Protein AF-A0A1Y5DIP0-F1 (afdb_monomer_lite)

Sequence (275 aa):
MAFKRFYWLQQLGIGSRLFLAFVMISSITIVSSGLATNTYLQLSDRLMLLKHQDIPGLDAAARLNDKSRLIVATAPLIVTSDSNVSRNQAMDTLNIAIKDMDTLMRNLPDYNRYFLELITQIQNNLTLLDQSVERREVIRRKLTQQSRLIFPLFQDLIIKLKRLEQTPPLEEVIHHLYYFAGLIEKVSNDASFNELDYTFLRLESMAREVKVRLPYLPQIPSARRQLLSQLLDMSSRQGQLFLLKDEELDLLYQQSFFLENSQQHIQQLAAQINQ

Foldseek 3Di:
DDDPDDPPPPPDDPVVVVVVVVVVVVVCVVVVVVVVVVVVVVVVVVVVCCVPPVVLLVVLLVLLLVLLVLCLVLLVCCQVPPDPVSNVVSVVSNVVSLVVNVVSLVPHPPNDPVLVVLSVLLNVLSVVLNVLNVVLVVLLVVLVVVLVVLLVLLVVLLVVLVPWDDDPLSVVLSVLSVVLSVLSVCLSVQQAPVSLVVSQVSLLVSLVVSLVCVVVCPRQDPVSNVSSNVSSVLSHCVHPNNVSSVSSNVSVVSNVVSSVSSNVSSVVSSVVSVD

pLDDT: mean 86.85, std 12.51, range [35.19, 98.06]

Secondary structure (DSSP, 8-state):
-------SGGGS-HHHHHHHHHHHHHHHHHHHHHHHHHHHHHHHHHHHHIIIIIHHHHHHHHHHHHHHHHHHHHHHHHHH-SSHHHHHHHHHHHHHHHHHHHHHHHTSTT--HHHHHHHHHHHHHHHHHHHHHHHHHHHHHHHHHHHHHHHHHHHHHHHHHHTSPP-HHHHHHHHHHHHHHHHHHHGGG--SHHHHHHHHHHHHHHHHHHHHHGGG-TTS-HHHHHHHHHHHHHTSTTSHHHHHHHHHHHHHHHHHHHHHHHHHHHHHHHHHHT-

Structure (mmCIF, N/CA/C/O backbone):
data_AF-A0A1Y5DIP0-F1
#
_entry.id   AF-A0A1Y5DIP0-F1
#
loop_
_atom_site.group_PDB
_atom_site.id
_atom_site.type_symbol
_atom_site.label_atom_id
_atom_site.label_alt_id
_atom_site.label_comp_id
_atom_site.label_asym_id
_atom_site.label_entity_id
_atom_site.label_seq_id
_atom_site.pdbx_PDB_ins_code
_atom_site.Cartn_x
_atom_site.Cartn_y
_atom_site.Cartn_z
_atom_site.occupancy
_atom_site.B_iso_or_equiv
_atom_site.auth_seq_id
_atom_site.auth_comp_id
_atom_site.auth_asym_id
_atom_site.auth_atom_id
_atom_site.pdbx_PDB_model_num
ATOM 1 N N . MET A 1 1 ? 75.554 1.255 -49.535 1.00 39.03 1 MET A N 1
ATOM 2 C CA . MET A 1 1 ? 75.184 1.094 -50.959 1.00 39.03 1 MET A CA 1
ATOM 3 C C . MET A 1 1 ? 74.741 2.443 -51.486 1.00 39.03 1 MET A C 1
ATOM 5 O O . MET A 1 1 ? 73.815 3.027 -50.946 1.00 39.03 1 MET A O 1
ATOM 9 N N . ALA A 1 2 ? 75.521 2.983 -52.418 1.00 35.19 2 ALA A N 1
ATOM 10 C CA . ALA A 1 2 ? 75.562 4.396 -52.761 1.00 35.19 2 ALA A CA 1
ATOM 11 C C . ALA A 1 2 ? 74.430 4.830 -53.705 1.00 35.19 2 ALA A C 1
ATOM 13 O O . ALA A 1 2 ? 74.149 4.167 -54.702 1.00 35.19 2 ALA A O 1
ATOM 14 N N . PHE A 1 3 ? 73.864 6.004 -53.413 1.00 49.41 3 PHE A N 1
ATOM 15 C CA . PHE A 1 3 ? 73.081 6.825 -54.334 1.00 49.41 3 PHE A CA 1
ATOM 16 C C . PHE A 1 3 ? 73.888 7.086 -55.619 1.00 49.41 3 PHE A C 1
ATOM 18 O O . PHE A 1 3 ? 74.723 7.991 -55.673 1.00 49.41 3 PHE A O 1
ATOM 25 N N . LYS A 1 4 ? 73.645 6.300 -56.675 1.00 43.00 4 LYS A N 1
ATOM 26 C CA . LYS A 1 4 ? 74.179 6.575 -58.014 1.00 43.00 4 LYS A CA 1
ATOM 27 C C . LYS A 1 4 ? 73.282 7.622 -58.675 1.00 43.00 4 LYS A C 1
ATOM 29 O O . LYS A 1 4 ? 72.247 7.327 -59.262 1.00 43.00 4 LYS A O 1
ATOM 34 N N . ARG A 1 5 ? 73.667 8.877 -58.453 1.00 47.62 5 ARG A N 1
ATOM 35 C CA . ARG A 1 5 ? 72.985 10.094 -58.888 1.00 47.62 5 ARG A CA 1
ATOM 36 C C . ARG A 1 5 ? 72.902 10.156 -60.419 1.00 47.62 5 ARG A C 1
ATOM 38 O O . ARG A 1 5 ? 73.882 9.927 -61.121 1.00 47.62 5 ARG A O 1
ATOM 45 N N . PHE A 1 6 ? 71.705 10.485 -60.883 1.00 54.44 6 PHE A N 1
ATOM 46 C CA . PHE A 1 6 ? 71.276 10.818 -62.241 1.00 54.44 6 PHE A CA 1
ATOM 47 C C . PHE A 1 6 ? 72.312 11.662 -63.027 1.00 54.44 6 PHE A C 1
ATOM 49 O O . PHE A 1 6 ? 72.337 12.882 -62.908 1.00 54.44 6 PHE A O 1
ATOM 56 N N . TYR A 1 7 ? 73.150 11.030 -63.856 1.00 50.28 7 TYR A N 1
ATOM 57 C CA . TYR A 1 7 ? 74.084 11.720 -64.771 1.00 50.28 7 TYR A CA 1
ATOM 58 C C . TYR A 1 7 ? 73.792 11.463 -66.261 1.00 50.28 7 TYR A C 1
ATOM 60 O O . TYR A 1 7 ? 74.583 11.829 -67.122 1.00 50.28 7 TYR A O 1
ATOM 68 N N . TRP A 1 8 ? 72.628 10.891 -66.594 1.00 47.12 8 TRP A N 1
ATOM 69 C CA . TRP A 1 8 ? 72.228 10.618 -67.986 1.00 47.12 8 TRP A CA 1
ATOM 70 C C . TRP A 1 8 ? 71.329 11.711 -68.609 1.00 47.12 8 TRP A C 1
ATOM 72 O O . TRP A 1 8 ? 71.129 11.745 -69.816 1.00 47.12 8 TRP A O 1
ATOM 82 N N . LEU A 1 9 ? 70.831 12.673 -67.816 1.00 53.66 9 LEU A N 1
ATOM 83 C CA . LEU A 1 9 ? 69.987 13.778 -68.313 1.00 53.66 9 LEU A CA 1
ATOM 84 C C . LEU A 1 9 ? 70.769 14.934 -68.960 1.00 53.66 9 LEU A C 1
ATOM 86 O O . LEU A 1 9 ? 70.162 15.806 -69.581 1.00 53.66 9 LEU A O 1
ATOM 90 N N . GLN A 1 10 ? 72.099 14.981 -68.826 1.00 54.69 10 GLN A N 1
ATOM 91 C CA . GLN A 1 10 ? 72.884 16.146 -69.253 1.00 54.69 10 GLN A CA 1
ATOM 92 C C . GLN A 1 10 ? 73.177 16.209 -70.766 1.00 54.69 10 GLN A C 1
ATOM 94 O O . GLN A 1 10 ? 73.510 17.288 -71.245 1.00 54.69 10 GLN A O 1
ATOM 99 N N . GLN A 1 11 ? 72.951 15.135 -71.536 1.00 56.56 11 GLN A N 1
ATOM 100 C CA . GLN A 1 11 ? 73.175 15.096 -73.000 1.00 56.56 11 GLN A CA 1
ATOM 101 C C . GLN A 1 11 ? 71.903 15.278 -73.853 1.00 56.56 11 GLN A C 1
ATOM 103 O O . GLN A 1 11 ? 71.959 15.273 -75.078 1.00 56.56 11 GLN A O 1
ATOM 108 N N . LEU A 1 12 ? 70.749 15.469 -73.214 1.00 58.75 12 LEU A N 1
ATOM 109 C CA . LEU A 1 12 ? 69.450 15.620 -73.868 1.00 58.75 12 LEU A CA 1
ATOM 110 C C . LEU A 1 12 ? 69.120 17.108 -74.084 1.00 58.75 12 LEU A C 1
ATOM 112 O O . LEU A 1 12 ? 69.159 17.890 -73.129 1.00 58.75 12 LEU A O 1
ATOM 116 N N . GLY A 1 13 ? 68.814 17.502 -75.328 1.00 66.56 13 GLY A N 1
ATOM 117 C CA . GLY A 1 13 ? 68.473 18.880 -75.708 1.00 66.56 13 GLY A CA 1
ATOM 118 C C . GLY A 1 13 ? 67.219 19.404 -74.995 1.00 66.56 13 GLY A C 1
ATOM 119 O O . GLY A 1 13 ? 66.364 18.622 -74.574 1.00 66.56 13 GLY A O 1
ATOM 120 N N . ILE A 1 14 ? 67.095 20.730 -74.867 1.00 71.62 14 ILE A N 1
ATOM 121 C CA . ILE A 1 14 ? 66.080 21.419 -74.037 1.00 71.62 14 ILE A CA 1
ATOM 122 C C . ILE A 1 14 ? 64.651 20.887 -74.280 1.00 71.62 14 ILE A C 1
ATOM 124 O O . ILE A 1 14 ? 63.931 20.623 -73.319 1.00 71.62 14 ILE A O 1
ATOM 128 N N . GLY A 1 15 ? 64.270 20.629 -75.539 1.00 71.38 15 GLY A N 1
ATOM 129 C CA . GLY A 1 15 ? 62.941 20.106 -75.892 1.00 71.38 15 GLY A CA 1
ATOM 130 C C . GLY A 1 15 ? 62.639 18.703 -75.347 1.00 71.38 15 GLY A C 1
ATOM 131 O O . GLY A 1 15 ? 61.531 18.446 -74.885 1.00 71.38 15 GLY A O 1
ATOM 132 N N . SER A 1 16 ? 63.630 17.808 -75.314 1.00 68.31 16 SER A N 1
ATOM 133 C CA . SER A 1 16 ? 63.448 16.442 -74.794 1.00 68.31 16 SER A CA 1
ATOM 134 C C . SER A 1 16 ? 63.294 16.406 -73.271 1.00 68.31 16 SER A C 1
ATOM 136 O O . SER A 1 16 ? 62.493 15.630 -72.756 1.00 68.31 16 SER A O 1
ATOM 138 N N . ARG A 1 17 ? 63.979 17.301 -72.542 1.00 76.75 17 ARG A N 1
ATOM 139 C CA . ARG A 1 17 ? 63.789 17.464 -71.090 1.00 76.75 17 ARG A CA 1
ATOM 140 C C . ARG A 1 17 ? 62.399 18.009 -70.768 1.00 76.75 17 ARG A C 1
ATOM 142 O O . ARG A 1 17 ? 61.785 17.555 -69.807 1.00 76.75 17 ARG A O 1
ATOM 149 N N . LEU A 1 18 ? 61.898 18.940 -71.586 1.00 78.69 18 LEU A N 1
ATOM 150 C CA . LEU A 1 18 ? 60.560 19.511 -71.430 1.00 78.69 18 LEU A CA 1
ATOM 151 C C . LEU A 1 18 ? 59.464 18.464 -71.685 1.00 78.69 18 LEU A C 1
ATOM 153 O O . LEU A 1 18 ? 58.526 18.354 -70.900 1.00 78.69 18 LEU A O 1
ATOM 157 N N . PHE A 1 19 ? 59.614 17.649 -72.734 1.00 82.69 19 PHE A N 1
ATOM 158 C CA . PHE A 1 19 ? 58.692 16.551 -73.035 1.00 82.69 19 PHE A CA 1
ATOM 159 C C . PHE A 1 19 ? 58.667 15.496 -71.919 1.00 82.69 19 PHE A C 1
ATOM 161 O O . PHE A 1 19 ? 57.597 15.090 -71.472 1.00 82.69 19 PHE A O 1
ATOM 168 N N . LEU A 1 20 ? 59.837 15.098 -71.409 1.00 79.00 20 LEU A N 1
ATOM 169 C CA . LEU A 1 20 ? 59.948 14.110 -70.329 1.00 79.00 20 LEU A CA 1
ATOM 170 C C . LEU A 1 20 ? 59.343 14.640 -69.018 1.00 79.00 20 LEU A C 1
ATOM 172 O O . LEU A 1 20 ? 58.663 13.898 -68.311 1.00 79.00 20 LEU A O 1
ATOM 176 N N . ALA A 1 21 ? 59.508 15.936 -68.732 1.00 82.88 21 ALA A N 1
ATOM 177 C CA . ALA A 1 21 ? 58.819 16.594 -67.626 1.00 82.88 21 ALA A CA 1
ATOM 178 C C . ALA A 1 21 ? 57.290 16.562 -67.806 1.00 82.88 21 ALA A C 1
ATOM 180 O O . ALA A 1 21 ? 56.580 16.214 -66.866 1.00 82.88 21 ALA A O 1
ATOM 181 N N . PHE A 1 22 ? 56.779 16.838 -69.010 1.00 83.88 22 PHE A N 1
ATOM 182 C CA . PHE A 1 22 ? 55.343 16.772 -69.310 1.00 83.88 22 PHE A CA 1
ATOM 183 C C . PHE A 1 22 ? 54.759 15.365 -69.140 1.00 83.88 22 PHE A C 1
ATOM 185 O O . PHE A 1 22 ? 53.685 15.210 -68.555 1.00 83.88 22 PHE A O 1
ATOM 192 N N . VAL A 1 23 ? 55.470 14.335 -69.606 1.00 85.94 23 VAL A N 1
ATOM 193 C CA . VAL A 1 23 ? 55.063 12.931 -69.440 1.00 85.94 23 VAL A CA 1
ATOM 194 C C . VAL A 1 23 ? 55.077 12.532 -67.964 1.00 85.94 23 VAL A C 1
ATOM 196 O O . VAL A 1 23 ? 54.125 11.911 -67.497 1.00 85.94 23 VAL A O 1
ATOM 199 N N . MET A 1 24 ? 56.103 12.932 -67.207 1.00 83.44 24 MET A N 1
ATOM 200 C CA . MET A 1 24 ? 56.182 12.678 -65.764 1.00 83.44 24 MET A CA 1
ATOM 201 C C . MET A 1 24 ? 55.030 13.341 -65.006 1.00 83.44 24 MET A C 1
ATOM 203 O O . MET A 1 24 ? 54.371 12.677 -64.210 1.00 83.44 24 MET A O 1
ATOM 207 N N . ILE A 1 25 ? 54.739 14.616 -65.285 1.00 83.31 25 ILE A N 1
ATOM 208 C CA . ILE A 1 25 ? 53.618 15.335 -64.663 1.00 83.31 25 ILE A CA 1
ATOM 209 C C . ILE A 1 25 ? 52.293 14.649 -65.011 1.00 83.31 25 ILE A C 1
ATOM 211 O O . ILE A 1 25 ? 51.520 14.335 -64.111 1.00 83.31 25 ILE A O 1
ATOM 215 N N . SER A 1 26 ? 52.068 14.327 -66.287 1.00 81.25 26 SER A N 1
ATOM 216 C CA . SER A 1 26 ? 50.841 13.656 -66.739 1.00 81.25 26 SER A CA 1
ATOM 217 C C . SER A 1 26 ? 50.676 12.271 -66.106 1.00 81.25 26 SER A C 1
ATOM 219 O O . SER A 1 26 ? 49.583 11.910 -65.677 1.00 81.25 26 SER A O 1
ATOM 221 N N . SER A 1 27 ? 51.764 11.507 -65.974 1.00 82.00 27 SER A N 1
ATOM 222 C CA . SER A 1 27 ? 51.752 10.202 -65.309 1.00 82.00 27 SER A CA 1
ATOM 223 C C . SER A 1 27 ? 51.428 10.325 -63.821 1.00 82.00 27 SER A C 1
ATOM 225 O O . SER A 1 27 ? 50.661 9.517 -63.302 1.00 82.00 27 SER A O 1
ATOM 227 N N . ILE A 1 28 ? 51.975 11.332 -63.133 1.00 82.00 28 ILE A N 1
ATOM 228 C CA . ILE A 1 28 ? 51.654 11.607 -61.726 1.00 82.00 28 ILE A CA 1
ATOM 229 C C . ILE A 1 28 ? 50.173 11.973 -61.590 1.00 82.00 28 ILE A C 1
ATOM 231 O O . ILE A 1 28 ? 49.509 11.465 -60.689 1.00 82.00 28 ILE A O 1
ATOM 235 N N . THR A 1 29 ? 49.627 12.784 -62.502 1.00 84.06 29 THR A N 1
ATOM 236 C CA . THR A 1 29 ? 48.202 13.143 -62.509 1.00 84.06 29 THR A CA 1
ATOM 237 C C . THR A 1 29 ? 47.305 11.923 -62.714 1.00 84.06 29 THR A C 1
ATOM 239 O O . THR A 1 29 ? 46.334 11.760 -61.980 1.00 84.06 29 THR A O 1
ATOM 242 N N . ILE A 1 30 ? 47.637 11.034 -63.654 1.00 82.81 30 ILE A N 1
ATOM 243 C CA . ILE A 1 30 ? 46.856 9.815 -63.923 1.00 82.81 30 ILE A CA 1
ATOM 244 C C . ILE A 1 30 ? 46.890 8.868 -62.717 1.00 82.81 30 ILE A C 1
ATOM 246 O O . ILE A 1 30 ? 45.844 8.394 -62.276 1.00 82.81 30 ILE A O 1
ATOM 250 N N . VAL A 1 31 ? 48.071 8.630 -62.139 1.00 82.19 31 VAL A N 1
ATOM 251 C CA . VAL A 1 31 ? 48.219 7.768 -60.954 1.00 82.19 31 VAL A CA 1
ATOM 252 C C . VAL A 1 31 ? 47.493 8.370 -59.751 1.00 82.19 31 VAL A C 1
ATOM 254 O O . VAL A 1 31 ? 46.762 7.665 -59.059 1.00 82.19 31 VAL A O 1
ATOM 257 N N . SER A 1 32 ? 47.631 9.678 -59.526 1.00 76.94 32 SER A N 1
ATOM 258 C CA . SER A 1 32 ? 46.936 10.385 -58.449 1.00 76.94 32 SER A CA 1
ATOM 259 C C . SER A 1 32 ? 45.416 10.340 -58.624 1.00 76.94 32 SER A C 1
ATOM 261 O O . SER A 1 32 ? 44.709 10.076 -57.656 1.00 76.94 32 SER A O 1
ATOM 263 N N . SER A 1 33 ? 44.911 10.504 -59.850 1.00 79.00 33 SER A N 1
ATOM 264 C CA . SER A 1 33 ? 43.483 10.396 -60.169 1.00 79.00 33 SER A CA 1
ATOM 265 C C . SER A 1 33 ? 42.948 8.976 -59.945 1.00 79.00 33 SER A C 1
ATOM 267 O O . SER A 1 33 ? 41.885 8.806 -59.344 1.00 79.00 33 SER A O 1
ATOM 269 N N . GLY A 1 34 ? 43.707 7.946 -60.331 1.00 77.31 34 GLY A N 1
ATOM 270 C CA . GLY A 1 34 ? 43.350 6.549 -60.070 1.00 77.31 34 GLY A CA 1
ATOM 271 C C . GLY A 1 34 ? 43.309 6.216 -58.572 1.00 77.31 34 GLY A C 1
ATOM 272 O O . GLY A 1 34 ? 42.343 5.622 -58.092 1.00 77.31 34 GLY A O 1
ATOM 273 N N . LEU A 1 35 ? 44.314 6.660 -57.809 1.00 78.56 35 LEU A N 1
ATOM 274 C CA . LEU A 1 35 ? 44.366 6.487 -56.351 1.00 78.56 35 LEU A CA 1
ATOM 275 C C . LEU A 1 35 ? 43.258 7.269 -55.630 1.00 78.56 35 LEU A C 1
ATOM 277 O O . LEU A 1 35 ? 42.648 6.743 -54.698 1.00 78.56 35 LEU A O 1
ATOM 281 N N . ALA A 1 36 ? 42.953 8.488 -56.081 1.00 74.38 36 ALA A N 1
ATOM 282 C CA . ALA A 1 36 ? 41.843 9.281 -55.562 1.00 74.38 36 ALA A CA 1
ATOM 283 C C . ALA A 1 36 ? 40.493 8.596 -55.818 1.00 74.38 36 ALA A C 1
ATOM 285 O O . ALA A 1 36 ? 39.664 8.531 -54.915 1.00 74.38 36 ALA A O 1
ATOM 286 N N . THR A 1 37 ? 40.298 8.012 -57.004 1.00 79.38 37 THR A N 1
ATOM 287 C CA . THR A 1 37 ? 39.062 7.294 -57.354 1.00 79.38 37 THR A CA 1
ATOM 288 C C . THR A 1 37 ? 38.879 6.040 -56.497 1.00 79.38 37 THR A C 1
ATOM 290 O O . THR A 1 37 ? 37.800 5.823 -55.956 1.00 79.38 37 THR A O 1
ATOM 293 N N . ASN A 1 38 ? 39.935 5.245 -56.289 1.00 80.31 38 ASN A N 1
ATOM 294 C CA . ASN A 1 38 ? 39.881 4.076 -55.401 1.00 80.31 38 ASN A CA 1
ATOM 295 C C . ASN A 1 38 ? 39.589 4.474 -53.941 1.00 80.31 38 ASN A C 1
ATOM 297 O O . ASN A 1 38 ? 38.774 3.851 -53.266 1.00 80.31 38 ASN A O 1
ATOM 301 N N . THR A 1 39 ? 40.206 5.560 -53.468 1.00 75.88 39 THR A N 1
ATOM 302 C CA . THR A 1 39 ? 39.965 6.088 -52.116 1.00 75.88 39 THR A CA 1
ATOM 303 C C . THR A 1 39 ? 38.527 6.593 -51.962 1.00 75.88 39 THR A C 1
ATOM 305 O O . THR A 1 39 ? 37.899 6.357 -50.933 1.00 75.88 39 THR A O 1
ATOM 308 N N . TYR A 1 40 ? 37.980 7.240 -52.996 1.00 76.62 40 TYR A N 1
ATOM 309 C CA . TYR A 1 40 ? 36.588 7.685 -53.032 1.00 76.62 40 TYR A CA 1
ATOM 310 C C . TYR A 1 40 ? 35.601 6.511 -53.010 1.00 76.62 40 TYR A C 1
ATOM 312 O O . TYR A 1 40 ? 34.631 6.558 -52.261 1.00 76.62 40 TYR A O 1
ATOM 320 N N . LEU A 1 41 ? 35.863 5.441 -53.769 1.00 78.94 41 LEU A N 1
ATOM 321 C CA . LEU A 1 41 ? 35.026 4.236 -53.770 1.00 78.94 41 LEU A CA 1
ATOM 322 C C . LEU A 1 41 ? 35.027 3.549 -52.399 1.00 78.94 41 LEU A C 1
ATOM 324 O O . LEU A 1 41 ? 33.963 3.309 -51.841 1.00 78.94 41 LEU A O 1
ATOM 328 N N . GLN A 1 42 ? 36.200 3.353 -51.790 1.00 77.56 42 GLN A N 1
ATOM 329 C CA . GLN A 1 42 ? 36.293 2.789 -50.437 1.00 77.56 42 GLN A CA 1
ATOM 330 C C . GLN A 1 42 ? 35.605 3.664 -49.382 1.00 77.56 42 GLN A C 1
ATOM 332 O O . GLN A 1 42 ? 34.978 3.147 -48.456 1.00 77.56 42 GLN A O 1
ATOM 337 N N . LEU A 1 43 ? 35.713 4.992 -49.500 1.00 73.56 43 LEU A N 1
ATOM 338 C CA . LEU A 1 43 ? 35.002 5.923 -48.626 1.00 73.56 43 LEU A CA 1
ATOM 339 C C . LEU A 1 43 ? 33.482 5.841 -48.838 1.00 73.56 43 LEU A C 1
ATOM 341 O O . LEU A 1 43 ? 32.741 5.827 -47.859 1.00 73.56 43 LEU A O 1
ATOM 345 N N . SER A 1 44 ? 33.018 5.749 -50.086 1.00 75.19 44 SER A N 1
ATOM 346 C CA . SER A 1 44 ? 31.598 5.604 -50.426 1.00 75.19 44 SER A CA 1
ATOM 347 C C . SER A 1 44 ? 31.024 4.297 -49.890 1.00 75.19 44 SER A C 1
ATOM 349 O O . SER A 1 44 ? 29.926 4.313 -49.344 1.00 75.19 44 SER A O 1
ATOM 351 N N . ASP A 1 45 ? 31.764 3.191 -49.983 1.00 76.62 45 ASP A N 1
ATOM 352 C CA . ASP A 1 45 ? 31.331 1.890 -49.466 1.00 76.62 45 ASP A CA 1
ATOM 353 C C . ASP A 1 45 ? 31.212 1.920 -47.938 1.00 76.62 45 ASP A C 1
ATOM 355 O O . ASP A 1 45 ? 30.209 1.478 -47.378 1.00 76.62 45 ASP A O 1
ATOM 359 N N . ARG A 1 46 ? 32.185 2.533 -47.248 1.00 71.06 46 ARG A N 1
ATOM 360 C CA . ARG A 1 46 ? 32.124 2.741 -45.790 1.00 71.06 46 ARG A CA 1
ATOM 361 C C . ARG A 1 46 ? 30.970 3.654 -45.378 1.00 71.06 46 ARG A C 1
ATOM 363 O O . ARG A 1 46 ? 30.291 3.359 -44.402 1.00 71.06 46 ARG A O 1
ATOM 370 N N . LEU A 1 47 ? 30.720 4.738 -46.114 1.00 62.16 47 LEU A N 1
ATOM 371 C CA . LEU A 1 47 ? 29.587 5.635 -45.864 1.00 62.16 47 LEU A CA 1
ATOM 372 C C . LEU A 1 47 ? 28.241 4.957 -46.150 1.00 62.16 47 LEU A C 1
ATOM 374 O O . LEU A 1 47 ? 27.274 5.198 -45.432 1.00 62.16 47 LEU A O 1
ATOM 378 N N . MET A 1 48 ? 28.169 4.099 -47.170 1.00 63.59 48 MET A N 1
ATOM 379 C CA . MET A 1 48 ? 26.985 3.291 -47.468 1.00 63.59 48 MET A CA 1
ATOM 380 C C . MET A 1 48 ? 26.700 2.274 -46.363 1.00 63.59 48 MET A C 1
ATOM 382 O O . MET A 1 48 ? 25.538 2.149 -45.972 1.00 63.59 48 MET A O 1
ATOM 386 N N . LEU A 1 49 ? 27.738 1.614 -45.833 1.00 61.28 49 LEU A N 1
ATOM 387 C CA . LEU A 1 49 ? 27.644 0.720 -44.675 1.00 61.28 49 LEU A CA 1
ATOM 388 C C . LEU A 1 49 ? 27.161 1.470 -43.425 1.00 61.28 49 LEU A C 1
ATOM 390 O O . LEU A 1 49 ? 26.143 1.090 -42.858 1.00 61.28 49 LEU A O 1
ATOM 394 N N . LEU A 1 50 ? 27.779 2.602 -43.074 1.00 57.44 50 LEU A N 1
ATOM 395 C CA . LEU A 1 50 ? 27.329 3.472 -41.973 1.00 57.44 50 LEU A CA 1
ATOM 396 C C . LEU A 1 50 ? 25.860 3.901 -42.131 1.00 57.44 50 LEU A C 1
ATOM 398 O O . LEU A 1 50 ? 25.081 3.862 -41.180 1.00 57.44 50 LEU A O 1
ATOM 402 N N . LYS A 1 51 ? 25.461 4.288 -43.349 1.00 56.53 51 LYS A N 1
ATOM 403 C CA . LYS A 1 51 ? 24.097 4.732 -43.659 1.00 56.53 51 LYS A CA 1
ATOM 404 C C . LYS A 1 51 ? 23.056 3.616 -43.539 1.00 56.53 51 LYS A C 1
ATOM 406 O O . LYS A 1 51 ? 21.922 3.909 -43.170 1.00 56.53 51 LYS A O 1
ATOM 411 N N . HIS A 1 52 ? 23.410 2.378 -43.876 1.00 57.78 52 HIS A N 1
ATOM 412 C CA . HIS A 1 52 ? 22.468 1.253 -43.871 1.00 57.78 52 HIS A CA 1
ATOM 413 C C . HIS A 1 52 ? 22.479 0.442 -42.574 1.00 57.78 52 HIS A C 1
ATOM 415 O O . HIS A 1 52 ? 21.462 -0.171 -42.264 1.00 57.78 52 HIS A O 1
ATOM 421 N N . GLN A 1 53 ? 23.588 0.426 -41.836 1.00 58.16 53 GLN A N 1
ATOM 422 C CA . GLN A 1 53 ? 23.799 -0.513 -40.734 1.00 58.16 53 GLN A CA 1
ATOM 423 C C . GLN A 1 53 ? 23.844 0.187 -39.368 1.00 58.16 53 GLN A C 1
ATOM 425 O O . GLN A 1 53 ? 23.126 -0.221 -38.459 1.00 58.16 53 GLN A O 1
ATOM 430 N N . ASP A 1 54 ? 24.580 1.296 -39.243 1.00 58.53 54 ASP A N 1
ATOM 431 C CA . ASP A 1 54 ? 24.862 1.901 -37.931 1.00 58.53 54 ASP A CA 1
ATOM 432 C C . ASP A 1 54 ? 23.896 3.043 -37.559 1.00 58.53 54 ASP A C 1
ATOM 434 O O . ASP A 1 54 ? 23.483 3.166 -36.406 1.00 58.53 54 ASP A O 1
ATOM 438 N N . ILE A 1 55 ? 23.478 3.871 -38.528 1.00 60.81 55 ILE A N 1
ATOM 439 C CA . ILE A 1 55 ? 22.560 5.003 -38.274 1.00 60.81 55 ILE A CA 1
ATOM 440 C C . ILE A 1 55 ? 21.168 4.545 -37.786 1.00 60.81 55 ILE A C 1
ATOM 442 O O . ILE A 1 55 ? 20.671 5.130 -36.820 1.00 60.81 55 ILE A O 1
ATOM 446 N N . PRO A 1 56 ? 20.520 3.519 -38.380 1.00 67.06 56 PRO A N 1
ATOM 447 C CA . PRO A 1 56 ? 19.229 3.030 -37.887 1.00 67.06 56 PRO A CA 1
ATOM 448 C C . PRO A 1 56 ? 19.306 2.434 -36.474 1.00 67.06 56 PRO A C 1
ATOM 450 O O . PRO A 1 56 ? 18.386 2.632 -35.681 1.00 67.06 56 PRO A O 1
ATOM 453 N N . GLY A 1 57 ? 20.406 1.748 -36.141 1.00 69.38 57 GLY A N 1
ATOM 454 C CA . GLY A 1 57 ? 20.647 1.216 -34.797 1.00 69.38 57 GLY A CA 1
ATOM 455 C C . GLY A 1 57 ? 20.806 2.325 -33.755 1.00 69.38 57 GLY A C 1
ATOM 456 O O . GLY A 1 57 ? 20.206 2.255 -32.684 1.00 69.38 57 GLY A O 1
ATOM 457 N N . LEU A 1 58 ? 21.530 3.396 -34.098 1.00 74.31 58 LEU A N 1
ATOM 458 C CA . LEU A 1 58 ? 21.717 4.557 -33.225 1.00 74.31 58 LEU A CA 1
ATOM 459 C C . LEU A 1 58 ? 20.407 5.333 -32.979 1.00 74.31 58 LEU A C 1
ATOM 461 O O . LEU A 1 58 ? 20.139 5.729 -31.845 1.00 74.31 58 LEU A O 1
ATOM 465 N N . ASP A 1 59 ? 19.568 5.526 -34.007 1.00 80.44 59 ASP A N 1
ATOM 466 C CA . ASP A 1 59 ? 18.240 6.154 -33.849 1.00 80.44 59 ASP A CA 1
ATOM 467 C C . ASP A 1 59 ? 17.317 5.298 -32.968 1.00 80.44 59 ASP A C 1
ATOM 469 O O . ASP A 1 59 ? 16.645 5.812 -32.071 1.00 80.44 59 ASP A O 1
ATOM 473 N N . ALA A 1 60 ? 17.320 3.977 -33.165 1.00 78.00 60 ALA A N 1
ATOM 474 C CA . ALA A 1 60 ? 16.557 3.056 -32.332 1.00 78.00 60 ALA A CA 1
ATOM 475 C C . ALA A 1 60 ? 17.030 3.079 -30.868 1.00 78.00 60 ALA A C 1
ATOM 477 O O . ALA A 1 60 ? 16.197 3.176 -29.968 1.00 78.00 60 ALA A O 1
ATOM 478 N N . ALA A 1 61 ? 18.344 3.068 -30.622 1.00 79.88 61 ALA A N 1
ATOM 479 C CA . ALA A 1 61 ? 18.919 3.171 -29.282 1.00 79.88 61 ALA A CA 1
ATOM 480 C C . ALA A 1 61 ? 18.547 4.494 -28.588 1.00 79.88 61 ALA A C 1
ATOM 482 O O . ALA A 1 61 ? 18.136 4.496 -27.424 1.00 79.88 61 ALA A O 1
ATOM 483 N N . ALA A 1 62 ? 18.604 5.617 -29.311 1.00 85.00 62 ALA A N 1
ATOM 484 C CA . ALA A 1 62 ? 18.187 6.920 -28.796 1.00 85.00 62 ALA A CA 1
ATOM 485 C C . ALA A 1 62 ? 16.699 6.931 -28.407 1.00 85.00 62 ALA A C 1
ATOM 487 O O . ALA A 1 62 ? 16.354 7.304 -27.284 1.00 85.00 62 ALA A O 1
ATOM 488 N N . ARG A 1 63 ? 15.817 6.436 -29.286 1.00 88.38 63 ARG A N 1
ATOM 489 C CA . ARG A 1 63 ? 14.376 6.331 -29.002 1.00 88.38 63 ARG A CA 1
ATOM 490 C C . ARG A 1 63 ? 14.085 5.410 -27.822 1.00 88.38 63 ARG A C 1
ATOM 492 O O . ARG A 1 63 ? 13.228 5.730 -27.002 1.00 88.38 63 ARG A O 1
ATOM 4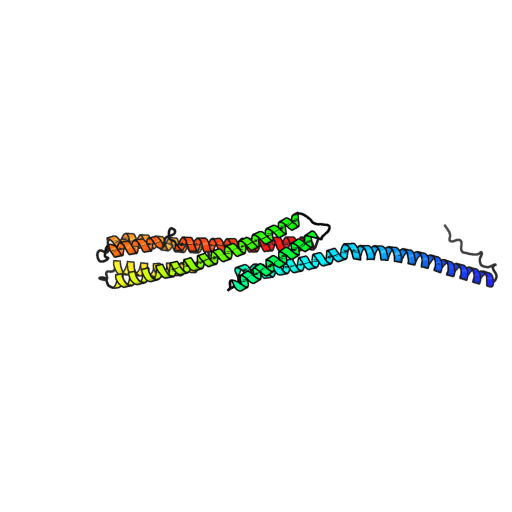99 N N . LEU A 1 64 ? 14.781 4.280 -27.713 1.00 87.06 64 LEU A N 1
ATOM 500 C CA . LEU A 1 64 ? 14.631 3.361 -26.585 1.00 87.06 64 LEU A CA 1
ATOM 501 C C . LEU A 1 64 ? 15.053 4.015 -25.260 1.00 87.06 64 LEU A C 1
ATOM 503 O O . LEU A 1 64 ? 14.364 3.851 -24.252 1.00 87.06 64 LEU A O 1
ATOM 507 N N . ASN A 1 65 ? 16.133 4.801 -25.259 1.00 86.75 65 ASN A N 1
ATOM 508 C CA . ASN A 1 65 ? 16.569 5.574 -24.093 1.00 86.75 65 ASN A CA 1
ATOM 509 C C . ASN A 1 65 ? 15.529 6.636 -23.694 1.00 86.75 65 ASN A C 1
ATOM 511 O O . ASN A 1 65 ? 15.183 6.750 -22.518 1.00 86.75 65 ASN A O 1
ATOM 515 N N . ASP A 1 66 ? 14.953 7.356 -24.658 1.00 90.94 66 ASP A N 1
ATOM 516 C CA . ASP A 1 66 ? 13.887 8.328 -24.385 1.00 90.94 66 ASP A CA 1
ATOM 517 C C . ASP A 1 66 ? 12.650 7.669 -23.764 1.00 90.94 66 ASP A C 1
ATOM 519 O O . ASP A 1 66 ? 12.075 8.192 -22.805 1.00 90.94 66 ASP A O 1
ATOM 523 N N . LYS A 1 67 ? 12.260 6.486 -24.253 1.00 91.75 67 LYS A N 1
ATOM 524 C CA . LYS A 1 67 ? 11.150 5.718 -23.672 1.00 91.75 67 LYS A CA 1
ATOM 525 C C . LYS A 1 67 ? 11.483 5.208 -22.271 1.00 91.75 67 LYS A C 1
ATOM 527 O O . LYS A 1 67 ? 10.653 5.338 -21.378 1.00 91.75 67 LYS A O 1
ATOM 532 N N . SER A 1 68 ? 12.702 4.722 -22.046 1.00 90.31 68 SER A N 1
ATOM 533 C CA . SER A 1 68 ? 13.193 4.350 -20.714 1.00 90.31 68 SER A CA 1
ATOM 534 C C . SER A 1 68 ? 13.092 5.524 -19.728 1.00 90.31 68 SER A C 1
ATOM 536 O O . SER A 1 68 ? 12.478 5.393 -18.668 1.00 90.31 68 SER A O 1
ATOM 538 N N . ARG A 1 69 ? 13.575 6.714 -20.109 1.00 90.31 69 ARG A N 1
ATOM 539 C CA . ARG A 1 69 ? 13.466 7.941 -19.297 1.00 90.31 69 ARG A CA 1
ATOM 540 C C . ARG A 1 69 ? 12.020 8.327 -19.006 1.00 90.31 69 ARG A C 1
ATOM 542 O O . ARG A 1 69 ? 11.707 8.688 -17.872 1.00 90.31 69 ARG A O 1
ATOM 549 N N . LEU A 1 70 ? 11.140 8.228 -20.003 1.00 94.00 70 LEU A N 1
ATOM 550 C CA . LEU A 1 70 ? 9.711 8.483 -19.833 1.00 94.00 70 LEU A CA 1
ATOM 551 C C . LEU A 1 70 ? 9.094 7.531 -18.800 1.00 94.00 70 LEU A C 1
ATOM 553 O O . LEU A 1 70 ? 8.357 7.986 -17.926 1.00 94.00 70 LEU A O 1
ATOM 557 N N . ILE A 1 71 ? 9.421 6.237 -18.854 1.00 92.19 71 ILE A N 1
ATOM 558 C CA . ILE A 1 71 ? 8.923 5.253 -17.885 1.00 92.19 71 ILE A CA 1
ATOM 559 C C . ILE A 1 71 ? 9.443 5.570 -16.480 1.00 92.19 71 ILE A C 1
ATOM 561 O O . ILE A 1 71 ? 8.644 5.614 -15.548 1.00 92.19 71 ILE A O 1
ATOM 565 N N . VAL A 1 72 ? 10.738 5.872 -16.316 1.00 91.19 72 VAL A N 1
ATOM 566 C CA . VAL A 1 72 ? 11.313 6.250 -15.008 1.00 91.19 72 VAL A CA 1
ATOM 567 C C . VAL A 1 72 ? 10.617 7.478 -14.416 1.00 91.19 72 VAL A C 1
ATOM 569 O O . VAL A 1 72 ? 10.337 7.502 -13.219 1.00 91.19 72 VAL A O 1
ATOM 572 N N . ALA A 1 73 ? 10.313 8.484 -15.238 1.00 93.12 73 ALA A N 1
ATOM 573 C CA . ALA A 1 73 ? 9.640 9.700 -14.787 1.00 93.12 73 ALA A CA 1
ATOM 574 C C . ALA A 1 73 ? 8.148 9.486 -14.475 1.00 93.12 73 ALA A C 1
ATOM 576 O O . ALA A 1 73 ? 7.592 10.179 -13.625 1.00 93.12 73 ALA A O 1
ATOM 577 N N . THR A 1 74 ? 7.498 8.535 -15.150 1.00 94.44 74 THR A N 1
ATOM 578 C CA . THR A 1 74 ? 6.040 8.345 -15.076 1.00 94.44 74 THR A CA 1
ATOM 579 C C . THR A 1 74 ? 5.635 7.270 -14.066 1.00 94.44 74 THR A C 1
ATOM 581 O O . THR A 1 74 ? 4.612 7.418 -13.406 1.00 94.44 74 THR A O 1
ATOM 584 N N . ALA A 1 75 ? 6.433 6.214 -13.879 1.00 93.12 75 ALA A N 1
ATOM 585 C CA . ALA A 1 75 ? 6.113 5.105 -12.973 1.00 93.12 75 ALA A CA 1
ATOM 586 C C . ALA A 1 75 ? 5.815 5.544 -11.522 1.00 93.12 75 ALA A C 1
ATOM 588 O O . ALA A 1 75 ? 4.821 5.071 -10.965 1.00 93.12 75 ALA A O 1
ATOM 589 N N . PRO A 1 76 ? 6.567 6.485 -10.907 1.00 94.00 76 PRO A N 1
ATOM 590 C CA . PRO A 1 76 ? 6.252 6.975 -9.563 1.00 94.00 76 PRO A CA 1
ATOM 591 C C . PRO A 1 76 ? 4.870 7.631 -9.461 1.00 94.00 76 PRO A C 1
ATOM 593 O O . PRO A 1 76 ? 4.240 7.566 -8.405 1.00 94.00 76 PRO A O 1
ATOM 596 N N . LEU A 1 77 ? 4.368 8.214 -10.558 1.00 94.25 77 LEU A N 1
ATOM 597 C CA . LEU A 1 77 ? 3.060 8.869 -10.588 1.00 94.25 77 LEU A CA 1
ATOM 598 C C . LEU A 1 77 ? 1.914 7.882 -10.357 1.00 94.25 77 LEU A C 1
ATOM 600 O O . LEU A 1 77 ? 0.856 8.311 -9.907 1.00 94.25 77 LEU A O 1
ATOM 604 N N . ILE A 1 78 ? 2.106 6.576 -10.586 1.00 94.31 78 ILE A N 1
ATOM 605 C CA . ILE A 1 78 ? 1.091 5.569 -10.240 1.00 94.31 78 ILE A CA 1
ATOM 606 C C . ILE A 1 78 ? 0.790 5.604 -8.734 1.00 94.31 78 ILE A C 1
ATOM 608 O O . ILE A 1 78 ? -0.365 5.508 -8.323 1.00 94.31 78 ILE A O 1
ATOM 612 N N . VAL A 1 79 ? 1.825 5.779 -7.909 1.00 93.00 79 VAL A N 1
ATOM 613 C CA . VAL A 1 79 ? 1.722 5.728 -6.443 1.00 93.00 79 VAL A CA 1
ATOM 614 C C . VAL A 1 79 ? 1.376 7.089 -5.848 1.00 93.00 79 VAL A C 1
ATOM 616 O O . VAL A 1 79 ? 0.624 7.148 -4.872 1.00 93.00 79 VAL A O 1
ATOM 619 N N . THR A 1 80 ? 1.937 8.166 -6.409 1.00 90.56 80 THR A N 1
ATOM 620 C CA . THR A 1 80 ? 1.853 9.523 -5.844 1.00 90.56 80 THR A CA 1
ATOM 621 C C . THR A 1 80 ? 0.682 10.352 -6.365 1.00 90.56 80 THR A C 1
ATOM 623 O O . THR A 1 80 ? 0.423 11.417 -5.816 1.00 90.56 80 THR A O 1
ATOM 626 N N . SER A 1 81 ? -0.026 9.904 -7.406 1.00 86.25 81 SER A N 1
ATOM 627 C CA . SER A 1 81 ? -1.164 10.649 -7.954 1.00 86.25 81 SER A CA 1
ATOM 628 C C . SER A 1 81 ? -2.311 10.781 -6.951 1.00 86.25 81 SER A C 1
ATOM 630 O O . SER A 1 81 ? -2.847 9.783 -6.473 1.00 86.25 81 SER A O 1
ATOM 632 N N . ASP A 1 82 ? -2.777 12.015 -6.747 1.00 79.00 82 ASP A N 1
ATOM 633 C CA . ASP A 1 82 ? -3.913 12.332 -5.867 1.00 79.00 82 ASP A CA 1
ATOM 634 C C . ASP A 1 82 ? -5.280 11.925 -6.448 1.00 79.00 82 ASP A C 1
ATOM 636 O O . ASP A 1 82 ? -6.295 11.931 -5.749 1.00 79.00 82 ASP A O 1
ATOM 640 N N . SER A 1 83 ? -5.344 11.590 -7.743 1.00 86.06 83 SER A N 1
ATOM 641 C CA . SER A 1 83 ? -6.590 11.239 -8.425 1.00 86.06 83 SER A CA 1
ATOM 642 C C . SER A 1 83 ? -6.464 9.983 -9.283 1.00 86.06 83 SER A C 1
ATOM 644 O O . SER A 1 83 ? -5.437 9.734 -9.919 1.00 86.06 83 SER A O 1
ATOM 646 N N . ASN A 1 84 ? -7.564 9.227 -9.373 1.00 88.00 84 ASN A N 1
ATOM 647 C CA . ASN A 1 84 ? -7.667 8.085 -10.286 1.00 88.00 84 ASN A CA 1
ATOM 648 C C . ASN A 1 84 ? -7.479 8.506 -11.751 1.00 88.00 84 ASN A C 1
ATOM 650 O O . ASN A 1 84 ? -6.949 7.738 -12.540 1.00 88.00 84 ASN A O 1
ATOM 654 N N . VAL A 1 85 ? -7.893 9.724 -12.121 1.00 90.44 85 VAL A N 1
ATOM 655 C CA . VAL A 1 85 ? -7.741 10.225 -13.495 1.00 90.44 85 VAL A CA 1
ATOM 656 C C . VAL A 1 85 ? -6.262 10.382 -13.843 1.00 90.44 85 VAL A C 1
ATOM 658 O O . VAL A 1 85 ? -5.822 9.862 -14.863 1.00 90.44 85 VAL A O 1
ATOM 661 N N . SER A 1 86 ? -5.488 11.037 -12.975 1.00 91.75 86 SER A N 1
ATOM 662 C CA . SER A 1 86 ? -4.043 11.217 -13.162 1.00 91.75 86 SER A CA 1
ATOM 663 C C . SER A 1 86 ? -3.300 9.880 -13.171 1.00 91.75 86 SER A C 1
ATOM 665 O O . SER A 1 86 ? -2.424 9.676 -14.008 1.00 91.75 86 SER A O 1
ATOM 667 N N . ARG A 1 87 ? -3.694 8.939 -12.301 1.00 93.62 87 ARG A N 1
ATOM 668 C CA . ARG A 1 87 ? -3.113 7.590 -12.271 1.00 93.62 87 ARG A CA 1
ATOM 669 C C . ARG A 1 87 ? -3.382 6.818 -13.562 1.00 93.62 87 ARG A C 1
ATOM 671 O O . ARG A 1 87 ? -2.447 6.276 -14.141 1.00 93.62 87 ARG A O 1
ATOM 678 N N . ASN A 1 88 ? -4.621 6.826 -14.051 1.00 94.19 88 ASN A N 1
ATOM 679 C CA . ASN A 1 88 ? -4.978 6.153 -15.301 1.00 94.19 88 ASN A CA 1
ATOM 680 C C . ASN A 1 88 ? -4.222 6.758 -16.491 1.00 94.19 88 ASN A C 1
ATOM 682 O O . ASN A 1 88 ? -3.691 6.024 -17.313 1.00 94.19 88 ASN A O 1
ATOM 686 N N . GLN A 1 89 ? -4.086 8.087 -16.540 1.00 95.00 89 GLN A N 1
ATOM 687 C CA . GLN A 1 89 ? -3.281 8.764 -17.564 1.00 95.00 89 GLN A CA 1
ATOM 688 C C . GLN A 1 89 ? -1.797 8.373 -17.498 1.00 95.00 89 GLN A C 1
ATOM 690 O O . GLN A 1 89 ? -1.164 8.168 -18.538 1.00 95.00 89 GLN A O 1
ATOM 695 N N . ALA A 1 90 ? -1.234 8.254 -16.292 1.00 95.38 90 ALA A N 1
ATOM 696 C CA . ALA A 1 90 ? 0.128 7.766 -16.103 1.00 95.38 90 ALA A CA 1
ATOM 697 C C . ALA A 1 90 ? 0.264 6.317 -16.598 1.00 95.38 90 ALA A C 1
ATOM 699 O O . ALA A 1 90 ? 1.198 6.012 -17.338 1.00 95.38 90 ALA A O 1
ATOM 700 N N . MET A 1 91 ? -0.696 5.449 -16.268 1.00 96.06 91 MET A N 1
ATOM 701 C CA . MET A 1 91 ? -0.719 4.058 -16.724 1.00 96.06 91 MET A CA 1
ATOM 702 C C . MET A 1 91 ? -0.843 3.943 -18.250 1.00 96.06 91 MET A C 1
ATOM 704 O O . MET A 1 91 ? -0.088 3.199 -18.875 1.00 96.06 91 MET A O 1
ATOM 708 N N . ASP A 1 92 ? -1.720 4.724 -18.879 1.00 96.62 92 ASP A N 1
ATOM 709 C CA . ASP A 1 92 ? -1.853 4.772 -20.339 1.00 96.62 92 ASP A CA 1
ATOM 710 C C . ASP A 1 92 ? -0.538 5.204 -21.003 1.00 96.62 92 ASP A C 1
ATOM 712 O O . ASP A 1 92 ? -0.077 4.581 -21.961 1.00 96.62 92 ASP A O 1
ATOM 716 N N . THR A 1 93 ? 0.113 6.231 -20.447 1.00 96.69 93 THR A N 1
ATOM 717 C CA . THR A 1 93 ? 1.415 6.721 -20.923 1.00 96.69 93 THR A CA 1
ATOM 718 C C . THR A 1 93 ? 2.494 5.638 -20.825 1.00 96.69 93 THR A C 1
ATOM 720 O O . THR A 1 93 ? 3.267 5.449 -21.767 1.00 96.69 93 THR A O 1
ATOM 723 N N . LEU A 1 94 ? 2.528 4.892 -19.718 1.00 95.88 94 LEU A N 1
ATOM 724 C CA . LEU A 1 94 ? 3.467 3.789 -19.500 1.00 95.88 94 LEU A CA 1
ATOM 725 C C . LEU A 1 94 ? 3.221 2.633 -20.472 1.00 95.88 94 LEU A C 1
ATOM 727 O O . LEU A 1 94 ? 4.164 2.148 -21.095 1.00 95.88 94 LEU A O 1
ATOM 731 N N . ASN A 1 95 ? 1.962 2.239 -20.662 1.00 95.94 95 ASN A N 1
ATOM 732 C CA . ASN A 1 95 ? 1.583 1.174 -21.588 1.00 95.94 95 ASN A CA 1
ATOM 733 C C . ASN A 1 95 ? 1.967 1.508 -23.033 1.00 95.94 95 ASN A C 1
ATOM 735 O O . ASN A 1 95 ? 2.498 0.653 -23.746 1.00 95.94 95 ASN A O 1
ATOM 739 N N . ILE A 1 96 ? 1.749 2.756 -23.459 1.00 96.19 96 ILE A N 1
ATOM 740 C CA . ILE A 1 96 ? 2.183 3.235 -24.777 1.00 96.19 96 ILE A CA 1
ATOM 741 C C . ILE A 1 96 ? 3.711 3.177 -24.883 1.00 96.19 96 ILE A C 1
ATOM 743 O O . ILE A 1 96 ? 4.234 2.628 -25.852 1.00 96.19 96 ILE A O 1
ATOM 747 N N . ALA A 1 97 ? 4.438 3.682 -23.881 1.00 94.12 97 ALA A N 1
ATOM 748 C CA . ALA A 1 97 ? 5.899 3.698 -23.903 1.00 94.12 97 ALA A CA 1
ATOM 749 C C . ALA A 1 97 ? 6.508 2.287 -23.981 1.00 94.12 97 ALA A C 1
ATOM 751 O O . ALA A 1 97 ? 7.419 2.055 -24.774 1.00 94.12 97 ALA A O 1
ATOM 752 N N . ILE A 1 98 ? 5.971 1.339 -23.211 1.00 93.00 98 ILE A N 1
ATOM 753 C CA . ILE A 1 98 ? 6.407 -0.064 -23.192 1.00 93.00 98 ILE A CA 1
ATOM 754 C C . ILE A 1 98 ? 6.116 -0.751 -24.524 1.00 93.00 98 ILE A C 1
ATOM 756 O O . ILE A 1 98 ? 6.975 -1.452 -25.058 1.00 93.00 98 ILE A O 1
ATOM 760 N N . LYS A 1 99 ? 4.930 -0.523 -25.098 1.00 92.88 99 LYS A N 1
ATOM 761 C CA . LYS A 1 99 ? 4.564 -1.077 -26.406 1.00 92.88 99 LYS A CA 1
ATOM 762 C C . LYS A 1 99 ? 5.457 -0.538 -27.526 1.00 92.88 99 LYS A C 1
ATOM 764 O O . LYS A 1 99 ? 5.865 -1.295 -28.410 1.00 92.88 99 LYS A O 1
ATOM 769 N N . ASP A 1 100 ? 5.778 0.752 -27.479 1.00 91.69 100 ASP A N 1
ATOM 770 C CA . ASP A 1 100 ? 6.717 1.367 -28.415 1.00 91.69 100 ASP A CA 1
ATOM 771 C C . ASP A 1 100 ? 8.113 0.750 -28.270 1.00 91.69 100 ASP A C 1
ATOM 773 O O . ASP A 1 100 ? 8.746 0.441 -29.276 1.00 91.69 100 ASP A O 1
ATOM 777 N N . MET A 1 101 ? 8.578 0.510 -27.039 1.00 88.69 101 MET A N 1
ATOM 778 C CA . MET A 1 101 ? 9.861 -0.157 -26.787 1.00 88.69 101 MET A CA 1
ATOM 779 C C . MET A 1 101 ? 9.891 -1.590 -27.315 1.00 88.69 101 MET A C 1
ATOM 781 O O . MET A 1 101 ? 10.847 -1.949 -27.996 1.00 88.69 101 MET A O 1
ATOM 785 N N . ASP A 1 102 ? 8.849 -2.391 -27.071 1.00 88.94 102 ASP A N 1
ATOM 786 C CA . ASP A 1 102 ? 8.744 -3.752 -27.623 1.00 88.94 102 ASP A CA 1
ATOM 787 C C . ASP A 1 102 ? 8.800 -3.730 -29.160 1.00 88.94 102 ASP A C 1
ATOM 789 O O . ASP A 1 102 ? 9.519 -4.511 -29.786 1.00 88.94 102 ASP A O 1
ATOM 793 N N . THR A 1 103 ? 8.108 -2.770 -29.781 1.00 88.62 103 THR A N 1
ATOM 794 C CA . THR A 1 103 ? 8.098 -2.604 -31.241 1.00 88.62 103 THR A CA 1
ATOM 795 C C . THR A 1 103 ? 9.469 -2.189 -31.781 1.00 88.62 103 THR A C 1
ATOM 797 O O . THR A 1 103 ? 9.928 -2.749 -32.775 1.00 88.62 103 THR A O 1
ATOM 800 N N . LEU A 1 104 ? 10.137 -1.227 -31.136 1.00 85.62 104 LEU A N 1
ATOM 801 C CA . LEU A 1 104 ? 11.482 -0.779 -31.512 1.00 85.62 104 LEU A CA 1
ATOM 802 C C . LEU A 1 104 ? 12.491 -1.927 -31.414 1.00 85.62 104 LEU A C 1
ATOM 804 O O . LEU A 1 104 ? 13.260 -2.135 -32.349 1.00 85.62 104 LEU A O 1
ATOM 808 N N . MET A 1 105 ? 12.438 -2.711 -30.334 1.00 80.81 105 MET A N 1
ATOM 809 C CA . MET A 1 105 ? 13.339 -3.845 -30.129 1.00 80.81 105 MET A CA 1
ATOM 810 C C . MET A 1 105 ? 13.150 -4.939 -31.181 1.00 80.81 105 MET A C 1
ATOM 812 O O . MET A 1 105 ? 14.138 -5.440 -31.707 1.00 80.81 105 MET A O 1
ATOM 816 N N . ARG A 1 106 ? 11.908 -5.294 -31.539 1.00 81.94 106 ARG A N 1
ATOM 817 C CA . ARG A 1 106 ? 11.622 -6.330 -32.557 1.00 81.94 106 ARG A CA 1
ATOM 818 C C . ARG A 1 106 ? 12.175 -6.013 -33.946 1.00 81.94 106 ARG A C 1
ATOM 820 O O . ARG A 1 106 ? 12.357 -6.929 -34.741 1.00 81.94 106 ARG A O 1
ATOM 827 N N . ASN A 1 107 ? 12.409 -4.737 -34.241 1.00 76.94 107 ASN A N 1
ATOM 828 C CA . ASN A 1 107 ? 12.923 -4.286 -35.531 1.00 76.94 107 ASN A CA 1
ATOM 829 C C . ASN A 1 107 ? 14.460 -4.207 -35.576 1.00 76.94 107 ASN A C 1
ATOM 831 O O . ASN A 1 107 ? 15.011 -3.884 -36.628 1.00 76.94 107 ASN A O 1
ATOM 835 N N . LEU A 1 108 ? 15.153 -4.486 -34.465 1.00 73.62 108 LEU A N 1
ATOM 836 C CA . LEU A 1 108 ? 16.614 -4.500 -34.406 1.00 73.62 108 LEU A CA 1
ATOM 837 C C . LEU A 1 108 ? 17.180 -5.877 -34.806 1.00 73.62 108 LEU A C 1
ATOM 839 O O . LEU A 1 108 ? 16.641 -6.901 -34.388 1.00 73.62 108 LEU A O 1
ATOM 843 N N . PRO A 1 109 ? 18.278 -5.926 -35.587 1.00 62.94 109 PRO A N 1
ATOM 844 C CA . PRO A 1 109 ? 18.886 -7.179 -36.041 1.00 62.94 109 PRO A CA 1
ATOM 845 C C . PRO A 1 109 ? 19.491 -8.018 -34.898 1.00 62.94 109 PRO A C 1
ATOM 847 O O . PRO A 1 109 ? 19.453 -9.243 -34.976 1.00 62.94 109 PRO A O 1
ATOM 850 N N . ASP A 1 110 ? 19.954 -7.380 -33.814 1.00 63.59 110 ASP A N 1
ATOM 851 C CA . ASP A 1 110 ? 20.497 -8.024 -32.602 1.00 63.59 110 ASP A CA 1
ATOM 852 C C . ASP A 1 110 ? 19.431 -8.207 -31.503 1.00 63.59 110 ASP A C 1
ATOM 854 O O . ASP A 1 110 ? 19.612 -7.895 -30.323 1.00 63.59 110 ASP A O 1
ATOM 858 N N . TYR A 1 111 ? 18.265 -8.709 -31.900 1.00 66.75 111 TYR A N 1
ATOM 859 C CA . TYR A 1 111 ? 17.146 -8.983 -31.003 1.00 66.75 111 TYR A CA 1
ATOM 860 C C . TYR A 1 111 ? 17.472 -10.113 -30.007 1.00 66.75 111 TYR A C 1
ATOM 862 O O . TYR A 1 111 ? 17.422 -11.298 -30.340 1.00 66.75 111 TYR A O 1
ATOM 870 N N . ASN A 1 112 ? 17.788 -9.757 -28.756 1.00 69.69 112 ASN A N 1
ATOM 871 C CA . ASN A 1 112 ? 18.089 -10.715 -27.688 1.00 69.69 112 ASN A CA 1
ATOM 872 C C . ASN A 1 112 ? 16.860 -10.975 -26.790 1.00 69.69 112 ASN A C 1
ATOM 874 O O . ASN A 1 112 ? 16.224 -10.049 -26.283 1.00 69.69 112 ASN A O 1
ATOM 878 N N . ARG A 1 113 ? 16.566 -12.261 -26.542 1.00 79.50 113 ARG A N 1
ATOM 879 C CA . ARG A 1 113 ? 15.520 -12.759 -25.627 1.00 79.50 113 ARG A CA 1
ATOM 880 C C . ARG A 1 113 ? 15.555 -12.094 -24.246 1.00 79.50 113 ARG A C 1
ATOM 882 O O . ARG A 1 113 ? 14.502 -11.855 -23.663 1.00 79.50 113 ARG A O 1
ATOM 889 N N . TYR A 1 114 ? 16.744 -11.760 -23.755 1.00 79.56 114 TYR A N 1
ATOM 890 C CA . TYR A 1 114 ? 16.930 -11.066 -22.483 1.00 79.56 114 TYR A CA 1
ATOM 891 C C . TYR A 1 114 ? 16.177 -9.721 -22.411 1.00 79.56 114 TYR A C 1
ATOM 893 O O . TYR A 1 114 ? 15.552 -9.415 -21.399 1.00 79.56 114 TYR A O 1
ATOM 901 N N . PHE A 1 115 ? 16.149 -8.938 -23.497 1.00 81.12 115 PHE A N 1
ATOM 902 C CA . PHE A 1 115 ? 15.431 -7.656 -23.519 1.00 81.12 115 PHE A CA 1
ATOM 903 C C . PHE A 1 115 ? 13.914 -7.828 -23.433 1.00 81.12 115 PHE A C 1
ATOM 905 O O . PHE A 1 115 ? 13.245 -7.032 -22.777 1.00 81.12 115 PHE A O 1
ATOM 912 N N . LEU A 1 116 ? 13.365 -8.870 -24.063 1.00 83.25 116 LEU A N 1
ATOM 913 C CA . LEU A 1 116 ? 11.936 -9.175 -23.955 1.00 83.25 116 LEU A CA 1
ATOM 914 C C . LEU A 1 116 ? 11.551 -9.539 -22.531 1.00 83.25 116 LEU A C 1
ATOM 916 O O . LEU A 1 116 ? 10.499 -9.116 -22.053 1.00 83.25 116 LEU A O 1
ATOM 920 N N . GLU A 1 117 ? 12.394 -10.325 -21.864 1.00 87.62 117 GLU A N 1
ATOM 921 C CA . GLU A 1 117 ? 12.183 -10.692 -20.469 1.00 87.62 117 GLU A CA 1
ATOM 922 C C . GLU A 1 117 ? 12.193 -9.438 -19.586 1.00 87.62 117 GLU A C 1
ATOM 924 O O . GLU A 1 117 ? 11.268 -9.272 -18.793 1.00 87.62 117 GLU A O 1
ATOM 929 N N . LEU A 1 118 ? 13.122 -8.497 -19.802 1.00 88.38 118 LEU A N 1
ATOM 930 C CA . LEU A 1 118 ? 13.130 -7.210 -19.093 1.00 88.38 118 LEU A CA 1
ATOM 931 C C . LEU A 1 118 ? 11.872 -6.371 -19.361 1.00 88.38 118 LEU A C 1
ATOM 933 O O . LEU A 1 118 ? 11.246 -5.900 -18.416 1.00 88.38 118 LEU A O 1
ATOM 937 N N . ILE A 1 119 ? 11.460 -6.200 -20.622 1.00 89.31 119 ILE A N 1
ATOM 938 C CA . ILE A 1 119 ? 10.249 -5.432 -20.972 1.00 89.31 119 ILE A CA 1
ATOM 939 C C . ILE A 1 119 ? 9.003 -6.069 -20.340 1.00 89.31 119 ILE A C 1
ATOM 941 O O . ILE A 1 119 ? 8.167 -5.369 -19.766 1.00 89.31 119 ILE A O 1
ATOM 945 N N . THR A 1 120 ? 8.908 -7.400 -20.379 1.00 91.44 120 THR A N 1
ATOM 946 C CA . THR A 1 120 ? 7.805 -8.153 -19.767 1.00 91.44 120 THR A CA 1
ATOM 947 C C . THR A 1 120 ? 7.797 -7.989 -18.246 1.00 91.44 120 THR A C 1
ATOM 949 O O . THR A 1 120 ? 6.741 -7.783 -17.651 1.00 91.44 120 THR A O 1
ATOM 952 N N . GLN A 1 121 ? 8.965 -8.038 -17.598 1.00 93.12 121 GLN A N 1
ATOM 953 C CA . GLN A 1 121 ? 9.098 -7.818 -16.155 1.00 93.12 121 GLN A CA 1
ATOM 954 C C . GLN A 1 121 ? 8.701 -6.394 -15.758 1.00 93.12 121 GLN A C 1
ATOM 956 O O . GLN A 1 121 ? 7.958 -6.223 -14.793 1.00 93.12 121 GLN A O 1
ATOM 961 N N . ILE A 1 122 ? 9.117 -5.381 -16.526 1.00 92.44 122 ILE A N 1
ATOM 962 C CA . ILE A 1 122 ? 8.707 -3.985 -16.318 1.00 92.44 122 ILE A CA 1
ATOM 963 C C . ILE A 1 122 ? 7.182 -3.870 -16.409 1.00 92.44 122 ILE A C 1
ATOM 965 O O . ILE A 1 122 ? 6.552 -3.344 -15.493 1.00 92.44 122 ILE A O 1
ATOM 969 N N . GLN A 1 123 ? 6.572 -4.407 -17.469 1.00 93.81 123 GLN A N 1
ATOM 970 C CA . GLN A 1 123 ? 5.122 -4.355 -17.660 1.00 93.81 123 GLN A CA 1
ATOM 971 C C . GLN A 1 123 ? 4.357 -5.049 -16.524 1.00 93.81 123 GLN A C 1
ATOM 973 O O . GLN A 1 123 ? 3.387 -4.495 -15.999 1.00 93.81 123 GLN A O 1
ATOM 978 N N . ASN A 1 124 ? 4.804 -6.239 -16.117 1.00 95.50 124 ASN A N 1
ATOM 979 C CA . ASN A 1 124 ? 4.194 -6.986 -15.021 1.00 95.50 124 ASN A CA 1
ATOM 980 C C . ASN A 1 124 ? 4.296 -6.216 -13.701 1.00 95.50 124 ASN A C 1
ATOM 982 O O . ASN A 1 124 ? 3.287 -6.051 -13.019 1.00 95.50 124 ASN A O 1
ATOM 986 N N . ASN A 1 125 ? 5.477 -5.688 -13.370 1.00 95.56 125 ASN A N 1
ATOM 987 C CA . ASN A 1 125 ? 5.682 -4.916 -12.145 1.00 95.56 125 ASN A CA 1
ATOM 988 C C . ASN A 1 125 ? 4.800 -3.664 -12.109 1.00 95.56 125 ASN A C 1
ATOM 990 O O . ASN A 1 125 ? 4.199 -3.383 -11.079 1.00 95.56 125 ASN A O 1
ATOM 994 N N . LEU A 1 126 ? 4.665 -2.933 -13.220 1.00 95.50 126 LEU A N 1
ATOM 995 C CA . LEU A 1 126 ? 3.800 -1.748 -13.274 1.00 95.50 126 LEU A CA 1
ATOM 996 C C . LEU A 1 126 ? 2.311 -2.100 -13.181 1.00 95.50 126 LEU A C 1
ATOM 998 O O . LEU A 1 126 ? 1.554 -1.383 -12.532 1.00 95.50 126 LEU A O 1
ATOM 1002 N N . THR A 1 127 ? 1.894 -3.219 -13.774 1.00 95.81 127 THR A N 1
ATOM 1003 C CA . THR A 1 127 ? 0.511 -3.707 -13.656 1.00 95.81 127 THR A CA 1
ATOM 1004 C C . THR A 1 127 ? 0.192 -4.093 -12.210 1.00 95.81 127 THR A C 1
ATOM 1006 O O . THR A 1 127 ? -0.835 -3.689 -11.669 1.00 95.81 127 THR A O 1
ATOM 1009 N N . LEU A 1 128 ? 1.091 -4.838 -11.559 1.00 97.00 128 LEU A N 1
ATOM 1010 C CA . LEU A 1 128 ? 0.954 -5.224 -10.152 1.00 97.00 128 LEU A CA 1
ATOM 1011 C C . LEU A 1 128 ? 1.002 -4.005 -9.221 1.00 97.00 128 LEU A C 1
ATOM 1013 O O . LEU A 1 128 ? 0.261 -3.952 -8.239 1.00 97.00 128 LEU A O 1
ATOM 1017 N N . LEU A 1 129 ? 1.827 -3.008 -9.548 1.00 96.56 129 LEU A N 1
ATOM 1018 C CA . LEU A 1 129 ? 1.896 -1.740 -8.829 1.00 96.56 129 LEU A CA 1
ATOM 1019 C C . LEU A 1 129 ? 0.540 -1.028 -8.822 1.00 96.56 129 LEU A C 1
ATOM 1021 O O . LEU A 1 129 ? 0.057 -0.649 -7.758 1.00 96.56 129 LEU A O 1
ATOM 1025 N N . ASP A 1 130 ? -0.090 -0.877 -9.984 1.00 95.19 130 ASP A N 1
ATOM 1026 C CA . ASP A 1 130 ? -1.387 -0.205 -10.100 1.00 95.19 130 ASP A CA 1
ATOM 1027 C C . ASP A 1 130 ? -2.506 -0.977 -9.400 1.00 95.19 130 ASP A C 1
ATOM 1029 O O . ASP A 1 130 ? -3.235 -0.401 -8.594 1.00 95.19 130 ASP A O 1
ATOM 1033 N N . GLN A 1 131 ? -2.558 -2.301 -9.574 1.00 95.25 131 GLN A N 1
ATOM 1034 C CA . GLN A 1 131 ? -3.495 -3.161 -8.840 1.00 95.25 131 GLN A CA 1
ATOM 1035 C C . GLN A 1 131 ? -3.335 -3.026 -7.319 1.00 95.25 131 GLN A C 1
ATOM 1037 O O . GLN A 1 131 ? -4.325 -2.954 -6.583 1.00 95.25 131 GLN A O 1
ATOM 1042 N N . SER A 1 132 ? -2.092 -2.964 -6.835 1.00 97.00 132 SER A N 1
ATOM 1043 C CA . SER A 1 132 ? -1.806 -2.763 -5.416 1.00 97.00 132 SER A CA 1
ATOM 1044 C C . SER A 1 132 ? -2.272 -1.385 -4.934 1.00 97.00 132 SER A C 1
ATOM 1046 O O . SER A 1 132 ? -2.870 -1.279 -3.859 1.00 97.00 132 SER A O 1
ATOM 1048 N N . VAL A 1 133 ? -2.072 -0.326 -5.728 1.00 95.56 133 VAL A N 1
ATOM 1049 C CA . VAL A 1 133 ? -2.567 1.023 -5.407 1.00 95.56 133 VAL A CA 1
ATOM 1050 C C . VAL A 1 133 ? -4.095 1.048 -5.358 1.00 95.56 133 VAL A C 1
ATOM 1052 O O . VAL A 1 133 ? -4.663 1.542 -4.383 1.00 95.56 133 VAL A O 1
ATOM 1055 N N . GLU A 1 134 ? -4.781 0.467 -6.343 1.00 94.50 134 GLU A N 1
ATOM 1056 C CA . GLU A 1 134 ? -6.245 0.370 -6.348 1.00 94.50 134 GLU A CA 1
ATOM 1057 C C . GLU A 1 134 ? -6.775 -0.372 -5.121 1.00 94.50 134 GLU A C 1
ATOM 1059 O O . GLU A 1 134 ? -7.715 0.084 -4.456 1.00 94.50 134 GLU A O 1
ATOM 1064 N N . ARG A 1 135 ? -6.143 -1.500 -4.774 1.00 96.44 135 ARG A N 1
ATOM 1065 C CA . ARG A 1 135 ? -6.496 -2.258 -3.576 1.00 96.44 135 ARG A CA 1
ATOM 1066 C C . ARG A 1 135 ? -6.297 -1.415 -2.321 1.00 96.44 135 ARG A C 1
ATOM 1068 O O . ARG A 1 135 ? -7.201 -1.372 -1.483 1.00 96.44 135 ARG A O 1
ATOM 1075 N N . ARG A 1 136 ? -5.173 -0.702 -2.208 1.00 95.69 136 ARG A N 1
ATOM 1076 C CA . ARG A 1 136 ? -4.867 0.170 -1.063 1.00 95.69 136 ARG A CA 1
ATOM 1077 C C . ARG A 1 136 ? -5.927 1.255 -0.895 1.00 95.69 136 ARG A C 1
ATOM 1079 O O . ARG A 1 136 ? -6.368 1.497 0.224 1.00 95.69 136 ARG A O 1
ATOM 1086 N N . GLU A 1 137 ? -6.405 1.857 -1.983 1.00 93.94 137 GLU A N 1
ATOM 1087 C CA . GLU A 1 137 ? -7.489 2.847 -1.930 1.00 93.94 137 GLU A CA 1
ATOM 1088 C C . GLU A 1 137 ? -8.802 2.254 -1.394 1.00 93.94 137 GLU A C 1
ATOM 1090 O O . GLU A 1 137 ? -9.489 2.872 -0.573 1.00 93.94 137 GLU A O 1
ATOM 1095 N N . VAL A 1 138 ? -9.150 1.027 -1.794 1.00 95.62 138 VAL A N 1
ATOM 1096 C CA . VAL A 1 138 ? -10.313 0.313 -1.240 1.00 95.62 138 VAL A CA 1
ATOM 1097 C C . VAL A 1 138 ? -10.133 0.050 0.257 1.00 95.62 138 VAL A C 1
ATOM 1099 O O . VAL A 1 138 ? -11.065 0.274 1.036 1.00 95.62 138 VAL A O 1
ATOM 1102 N N . ILE A 1 139 ? -8.948 -0.400 0.672 1.00 97.00 139 ILE A N 1
ATOM 1103 C CA . ILE A 1 139 ? -8.630 -0.665 2.080 1.00 97.00 139 ILE A CA 1
ATOM 1104 C C . ILE A 1 139 ? -8.682 0.615 2.917 1.00 97.00 139 ILE A C 1
ATOM 1106 O O . ILE A 1 139 ? -9.354 0.626 3.948 1.00 97.00 139 ILE A O 1
ATOM 1110 N N . ARG A 1 140 ? -8.113 1.727 2.442 1.00 94.12 140 ARG A N 1
ATOM 1111 C CA . ARG A 1 140 ? -8.189 3.038 3.113 1.00 94.12 140 ARG A CA 1
ATOM 1112 C C . ARG A 1 140 ? -9.619 3.507 3.343 1.00 94.12 140 ARG A C 1
ATOM 1114 O O . ARG A 1 140 ? -9.950 4.002 4.425 1.00 94.12 140 ARG A O 1
ATOM 1121 N N . ARG A 1 141 ? -10.502 3.324 2.357 1.00 94.94 141 ARG A N 1
ATOM 1122 C CA . ARG A 1 141 ? -11.932 3.647 2.508 1.00 94.94 141 ARG A CA 1
ATOM 1123 C C . ARG A 1 141 ? -12.589 2.786 3.582 1.00 94.94 141 ARG A C 1
ATOM 1125 O O . ARG A 1 141 ? -13.292 3.328 4.435 1.00 94.94 141 ARG A O 1
ATOM 1132 N N . LYS A 1 142 ? -12.328 1.473 3.583 1.00 96.25 142 LYS A N 1
ATOM 1133 C CA . LYS A 1 142 ? -12.833 0.555 4.618 1.00 96.25 142 LYS A CA 1
ATOM 1134 C C . LYS A 1 142 ? -12.303 0.919 6.005 1.00 96.25 142 LYS A C 1
ATOM 1136 O O . LYS A 1 142 ? -13.077 0.929 6.954 1.00 96.25 142 LYS A O 1
ATOM 1141 N N . LEU A 1 143 ? -11.023 1.269 6.121 1.00 94.94 143 LEU A N 1
ATOM 1142 C CA . LEU A 1 143 ? -10.397 1.669 7.381 1.00 94.94 143 LEU A CA 1
ATOM 1143 C C . LEU A 1 143 ? -11.018 2.962 7.924 1.00 94.94 143 LEU A C 1
ATOM 1145 O O . LEU A 1 143 ? -11.404 3.029 9.090 1.00 94.94 143 LEU A O 1
ATOM 1149 N N . THR A 1 144 ? -11.222 3.952 7.052 1.00 93.06 144 THR A N 1
ATOM 1150 C CA . THR A 1 144 ? -11.918 5.203 7.390 1.00 93.06 144 THR A CA 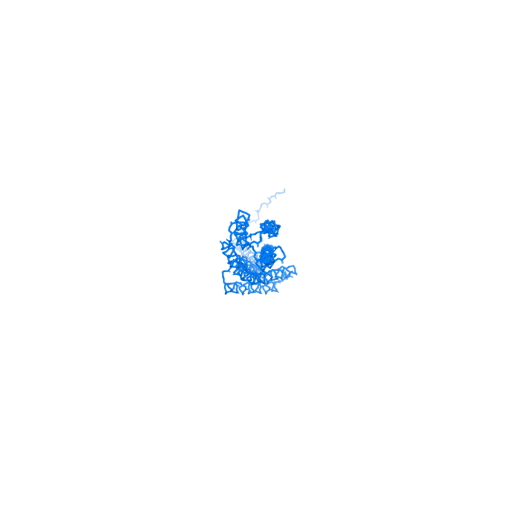1
ATOM 1151 C C . THR A 1 144 ? -13.346 4.928 7.862 1.00 93.06 144 THR A C 1
ATOM 1153 O O . THR A 1 144 ? -13.791 5.482 8.866 1.00 93.06 144 THR A O 1
ATOM 1156 N N . GLN A 1 145 ? -14.075 4.055 7.160 1.00 93.69 145 GLN A N 1
ATOM 1157 C CA . GLN A 1 145 ? -15.429 3.658 7.538 1.00 93.69 145 GLN A CA 1
ATOM 1158 C C . GLN A 1 145 ? -15.448 2.946 8.896 1.00 93.69 145 GLN A C 1
ATOM 1160 O O . GLN A 1 145 ? -16.277 3.280 9.738 1.00 93.69 145 GLN A O 1
ATOM 1165 N N . GLN A 1 146 ? -14.521 2.018 9.136 1.00 93.00 146 GLN A N 1
ATOM 1166 C CA . GLN A 1 146 ? -14.417 1.299 10.403 1.00 93.00 146 GLN A CA 1
ATOM 1167 C C . GLN A 1 146 ? -14.124 2.255 11.565 1.00 93.00 146 GLN A C 1
ATOM 1169 O O . GLN A 1 146 ? -14.778 2.178 12.604 1.00 93.00 146 GLN A O 1
ATOM 1174 N N . SER A 1 147 ? -13.201 3.202 11.378 1.00 89.69 147 SER A N 1
ATOM 1175 C CA . SER A 1 147 ? -12.882 4.226 12.379 1.00 89.69 147 SER A CA 1
ATOM 1176 C C . SER A 1 147 ? -14.092 5.118 12.695 1.00 89.69 147 SER A C 1
ATOM 1178 O O . SER A 1 147 ? -14.443 5.305 13.863 1.00 89.69 147 SER A O 1
ATOM 1180 N N . ARG A 1 148 ? -14.827 5.563 11.661 1.00 89.19 148 ARG A N 1
ATOM 1181 C CA . ARG A 1 148 ? -16.078 6.335 11.808 1.00 89.19 148 ARG A CA 1
ATOM 1182 C C . ARG A 1 148 ? -17.184 5.584 12.551 1.00 89.19 148 ARG A C 1
ATOM 1184 O O . ARG A 1 148 ? -18.079 6.233 13.079 1.00 89.19 148 ARG A O 1
ATOM 1191 N N . LEU A 1 149 ? -17.147 4.252 12.585 1.00 89.19 149 LEU A N 1
ATOM 1192 C CA . LEU A 1 149 ? -18.091 3.436 13.350 1.00 89.19 149 LEU A CA 1
ATOM 1193 C C . LEU A 1 149 ? -17.623 3.228 14.793 1.00 89.19 149 LEU A C 1
ATOM 1195 O O . LEU A 1 149 ? -18.399 3.437 15.720 1.00 89.19 149 LEU A O 1
ATOM 1199 N N . ILE A 1 150 ? -16.363 2.834 14.995 1.00 89.19 150 ILE A N 1
ATOM 1200 C CA . ILE A 1 150 ? -15.839 2.480 16.321 1.00 89.19 150 ILE A CA 1
ATOM 1201 C C . ILE A 1 150 ? -15.770 3.707 17.240 1.00 89.19 150 ILE A C 1
ATOM 1203 O O . ILE A 1 150 ? -16.196 3.638 18.395 1.00 89.19 150 ILE A O 1
ATOM 1207 N N . PHE A 1 151 ? -15.255 4.836 16.747 1.00 87.12 151 PHE A N 1
ATOM 1208 C CA . PHE A 1 151 ? -14.984 5.995 17.597 1.00 87.12 151 PHE A CA 1
ATOM 1209 C C . PHE A 1 151 ? -16.251 6.578 18.260 1.00 87.12 151 PHE A C 1
ATOM 1211 O O . PHE A 1 151 ? -16.253 6.736 19.486 1.00 87.12 151 PHE A O 1
ATOM 1218 N N . PRO A 1 152 ? -17.367 6.823 17.539 1.00 90.00 152 PRO A N 1
ATOM 1219 C CA . PRO A 1 152 ? -18.600 7.299 18.167 1.00 90.00 152 PRO A CA 1
ATOM 1220 C C . PRO A 1 152 ? -19.185 6.327 19.195 1.00 90.00 152 PRO A C 1
ATOM 1222 O O . PRO A 1 152 ? -19.763 6.776 20.183 1.00 90.00 152 PRO A O 1
ATOM 1225 N N . LEU A 1 153 ? -19.019 5.013 19.001 1.00 92.25 153 LEU A N 1
ATOM 1226 C CA . LEU A 1 153 ? -19.501 4.006 19.952 1.00 92.25 153 LEU A CA 1
ATOM 1227 C C . LEU A 1 153 ? -18.751 4.091 21.285 1.00 92.25 153 LEU A C 1
ATOM 1229 O O . LEU A 1 153 ? -19.379 4.038 22.343 1.00 92.25 153 LEU A O 1
ATOM 1233 N N . PHE A 1 154 ? -17.430 4.291 21.249 1.00 92.44 154 PHE A N 1
ATOM 1234 C CA . PHE A 1 154 ? -16.652 4.546 22.462 1.00 92.44 154 PHE A CA 1
ATOM 1235 C C . PHE A 1 154 ? -17.049 5.865 23.129 1.00 92.44 154 PHE A C 1
ATOM 1237 O O . PHE A 1 154 ? -17.252 5.888 24.342 1.00 92.44 154 PHE A O 1
ATOM 1244 N N . GLN A 1 155 ? -17.220 6.945 22.360 1.00 91.56 155 GLN A N 1
ATOM 1245 C CA . GLN A 1 155 ? -17.624 8.246 22.909 1.00 91.56 155 GLN A CA 1
ATOM 1246 C C . GLN A 1 155 ? -18.994 8.184 23.598 1.00 91.56 155 GLN A C 1
ATOM 1248 O O . GLN A 1 155 ? -19.135 8.620 24.742 1.00 91.56 155 GLN A O 1
ATOM 1253 N N . ASP A 1 156 ? -19.996 7.593 22.945 1.00 93.62 156 ASP A N 1
ATOM 1254 C CA . ASP A 1 156 ? -21.332 7.406 23.518 1.00 93.62 156 ASP A CA 1
ATOM 1255 C C . ASP A 1 156 ? -21.288 6.545 24.790 1.00 93.62 156 ASP A C 1
ATOM 1257 O O . ASP A 1 156 ? -21.913 6.881 25.802 1.00 93.62 156 ASP A O 1
ATOM 1261 N N . LEU A 1 157 ? -20.495 5.469 24.785 1.00 94.19 157 LEU A N 1
ATOM 1262 C CA . LEU A 1 157 ? -20.325 4.614 25.954 1.00 94.19 157 LEU A CA 1
ATOM 1263 C C . LEU A 1 157 ? -19.686 5.376 27.120 1.00 94.19 157 LEU A C 1
ATOM 1265 O O . LEU A 1 157 ? -20.204 5.313 28.236 1.00 94.19 157 LEU A O 1
ATOM 1269 N N . ILE A 1 158 ? -18.627 6.148 26.873 1.00 95.19 158 ILE A N 1
ATOM 1270 C CA . ILE A 1 158 ? -17.974 6.974 27.895 1.00 95.19 158 ILE A CA 1
ATOM 1271 C C . ILE A 1 158 ? -18.955 8.007 28.475 1.00 95.19 158 ILE A C 1
ATOM 1273 O O . ILE A 1 158 ? -19.056 8.137 29.697 1.00 95.19 158 ILE A O 1
ATOM 1277 N N . ILE A 1 159 ? -19.739 8.693 27.634 1.00 95.56 159 ILE A N 1
ATOM 1278 C CA . ILE A 1 159 ? -20.773 9.646 28.079 1.00 95.56 159 ILE A CA 1
ATOM 1279 C C . ILE A 1 159 ? -21.811 8.948 28.967 1.00 95.56 159 ILE A C 1
ATOM 1281 O O . ILE A 1 159 ? -22.202 9.478 30.009 1.00 95.56 159 ILE A O 1
ATOM 1285 N N . LYS A 1 160 ? -22.254 7.745 28.587 1.00 95.00 160 LYS A N 1
ATOM 1286 C CA . LYS A 1 160 ? -23.211 6.952 29.371 1.00 95.00 160 LYS A CA 1
ATOM 1287 C C . LYS A 1 160 ? -22.633 6.476 30.704 1.00 95.00 160 LYS A C 1
ATOM 1289 O O . LYS A 1 160 ? -23.394 6.389 31.668 1.00 95.00 160 LYS A O 1
ATOM 1294 N N . LEU A 1 161 ? -21.335 6.170 30.775 1.00 95.06 161 LEU A N 1
ATOM 1295 C CA . LEU A 1 161 ? -20.651 5.806 32.022 1.00 95.06 161 LEU A CA 1
ATOM 1296 C C . LEU A 1 161 ? -20.494 7.007 32.964 1.00 95.06 161 LEU A C 1
ATOM 1298 O O . LEU A 1 161 ? -20.730 6.869 34.160 1.00 95.06 161 LEU A O 1
ATOM 1302 N N . LYS A 1 162 ? -20.207 8.201 32.432 1.00 95.75 162 LYS A N 1
ATOM 1303 C CA . LYS A 1 162 ? -20.126 9.453 33.212 1.00 95.75 162 LYS A CA 1
ATOM 1304 C C . LYS A 1 162 ? -21.436 9.864 33.896 1.00 95.75 162 LYS A C 1
ATOM 1306 O O . LYS A 1 162 ? -21.418 10.674 34.813 1.00 95.75 162 LYS A O 1
ATOM 1311 N N . ARG A 1 163 ? -22.578 9.336 33.444 1.00 95.50 163 ARG A N 1
ATOM 1312 C CA . ARG A 1 163 ? -23.900 9.588 34.050 1.00 95.50 163 ARG A CA 1
ATOM 1313 C C . ARG A 1 163 ? -24.242 8.636 35.197 1.00 95.50 163 ARG A C 1
ATOM 1315 O O . ARG A 1 163 ? -25.283 8.808 35.821 1.00 95.50 163 ARG A O 1
ATOM 1322 N N . LEU A 1 164 ? -23.435 7.601 35.418 1.00 95.06 164 LEU A N 1
ATOM 1323 C CA . LEU A 1 164 ? -23.609 6.685 36.544 1.00 95.06 164 LEU A CA 1
ATOM 1324 C C . LEU A 1 164 ? -23.083 7.323 37.835 1.00 95.06 164 LEU A C 1
ATOM 1326 O O . LEU A 1 164 ? -22.413 8.355 37.798 1.00 95.06 164 LEU A O 1
ATOM 1330 N N . GLU A 1 165 ? -23.363 6.688 38.969 1.00 94.38 165 GLU A N 1
ATOM 1331 C CA . GLU A 1 165 ? -22.735 7.042 40.240 1.00 94.38 165 GLU A CA 1
ATOM 1332 C C . GLU A 1 165 ? -21.209 6.914 40.120 1.00 94.38 165 GLU A C 1
ATOM 1334 O O . GLU A 1 165 ? -20.683 5.843 39.793 1.00 94.38 165 GLU A O 1
ATOM 1339 N N . GLN A 1 166 ? -20.510 8.034 40.319 1.00 95.19 166 GLN A N 1
ATOM 1340 C CA . GLN A 1 166 ? -19.062 8.101 40.160 1.00 95.19 166 GLN A CA 1
ATOM 1341 C C . GLN A 1 166 ? -18.373 7.516 41.389 1.00 95.19 166 GLN A C 1
ATOM 1343 O O . GLN A 1 166 ? -18.636 7.911 42.523 1.00 95.19 166 GLN A O 1
ATOM 1348 N N . THR A 1 167 ? -17.473 6.569 41.144 1.00 94.69 167 THR A N 1
ATOM 1349 C CA . THR A 1 167 ? -16.580 5.996 42.150 1.00 94.69 167 THR A CA 1
ATOM 1350 C C . THR A 1 167 ? -15.152 6.033 41.607 1.00 94.69 167 THR A C 1
ATOM 1352 O O . THR A 1 167 ? -14.985 5.941 40.386 1.00 94.69 167 THR A O 1
ATOM 1355 N N . PRO A 1 168 ? -14.109 6.103 42.457 1.00 93.62 168 PRO A N 1
ATOM 1356 C CA . PRO A 1 168 ? -12.727 6.162 41.973 1.00 93.62 168 PRO A CA 1
ATOM 1357 C C . PRO A 1 168 ? -12.362 5.036 40.977 1.00 93.62 168 PRO A C 1
ATOM 1359 O O . PRO A 1 168 ? -11.756 5.329 39.947 1.00 93.62 168 PRO A O 1
ATOM 1362 N N . PRO A 1 169 ? -12.802 3.771 41.171 1.00 93.31 169 PRO A N 1
ATOM 1363 C CA . PRO A 1 169 ? -12.584 2.713 40.180 1.00 93.31 169 PRO A CA 1
ATOM 1364 C C . PRO A 1 169 ? -13.289 2.940 38.830 1.00 93.31 169 PRO A C 1
ATOM 1366 O O . PRO A 1 169 ? -12.764 2.550 37.786 1.00 93.31 169 PRO A O 1
ATOM 1369 N N . LEU A 1 170 ? -14.479 3.558 38.822 1.00 94.94 170 LEU A N 1
ATOM 1370 C CA . LEU A 1 170 ? -15.198 3.881 37.585 1.00 94.94 170 LEU A CA 1
ATOM 1371 C C . LEU A 1 170 ? -14.520 5.029 36.830 1.00 94.94 170 LEU A C 1
ATOM 1373 O O . LEU A 1 170 ? -14.381 4.951 35.610 1.00 94.94 170 LEU A O 1
ATOM 1377 N N . GLU A 1 171 ? -14.081 6.065 37.544 1.00 94.62 171 GLU A N 1
ATOM 1378 C CA . GLU A 1 171 ? -13.327 7.182 36.966 1.00 94.62 171 GLU A CA 1
ATOM 1379 C C . GLU A 1 171 ? -12.044 6.688 36.295 1.00 94.62 171 GLU A C 1
ATOM 1381 O O . GLU A 1 171 ? -11.737 7.072 35.165 1.00 94.62 171 GLU A O 1
ATOM 1386 N N . GLU A 1 172 ? -11.338 5.759 36.942 1.00 93.12 172 GLU A N 1
ATOM 1387 C CA . GLU A 1 172 ? -10.145 5.144 36.377 1.00 93.12 172 GLU A CA 1
ATOM 1388 C C . GLU A 1 172 ? -10.457 4.390 35.074 1.00 93.12 172 GLU A C 1
ATOM 1390 O O . GLU A 1 172 ? -9.750 4.562 34.081 1.00 93.12 172 GLU A O 1
ATOM 1395 N N . VAL A 1 173 ? -11.539 3.602 35.024 1.00 94.44 173 VAL A N 1
ATOM 1396 C CA . VAL A 1 173 ? -11.978 2.943 33.780 1.00 94.44 173 VAL A CA 1
ATOM 1397 C C . VAL A 1 173 ? -12.315 3.971 32.701 1.00 94.44 173 VAL A C 1
ATOM 1399 O O . VAL A 1 173 ? -11.892 3.808 31.560 1.00 94.44 173 VAL A O 1
ATOM 1402 N N . ILE A 1 174 ? -13.017 5.054 33.037 1.00 95.75 174 ILE A N 1
ATOM 1403 C CA . ILE A 1 174 ? -13.346 6.122 32.084 1.00 95.75 174 ILE A CA 1
ATOM 1404 C C . ILE A 1 174 ? -12.072 6.759 31.502 1.00 95.75 174 ILE A C 1
ATOM 1406 O O . ILE A 1 174 ? -12.003 6.968 30.290 1.00 95.75 174 ILE A O 1
ATOM 1410 N N . HIS A 1 175 ? -11.046 7.020 32.318 1.00 94.19 175 HIS A N 1
ATOM 1411 C CA . HIS A 1 175 ? -9.755 7.528 31.837 1.00 94.19 175 HIS A CA 1
ATOM 1412 C C . HIS A 1 175 ? -9.054 6.547 30.893 1.00 94.19 175 HIS A C 1
ATOM 1414 O O . HIS A 1 175 ? -8.583 6.956 29.828 1.00 94.19 175 HIS A O 1
ATOM 1420 N N . HIS A 1 176 ? -9.042 5.253 31.230 1.00 94.25 176 HIS A N 1
ATOM 1421 C CA . HIS A 1 176 ? -8.504 4.224 30.339 1.00 94.25 176 HIS A CA 1
ATOM 1422 C C . HIS A 1 176 ? -9.252 4.204 29.005 1.00 94.25 176 HIS A C 1
ATOM 1424 O O . HIS A 1 176 ? -8.616 4.119 27.962 1.00 94.25 176 HIS A O 1
ATOM 1430 N N . LEU A 1 177 ? -10.579 4.352 29.005 1.00 95.00 177 LEU A N 1
ATOM 1431 C CA . LEU A 1 177 ? -11.369 4.375 27.773 1.00 95.00 177 LEU A CA 1
ATOM 1432 C C . LEU A 1 177 ? -11.107 5.612 26.907 1.00 95.00 177 LEU A C 1
ATOM 1434 O O . LEU A 1 177 ? -11.093 5.488 25.684 1.00 95.00 177 LEU A O 1
ATOM 1438 N N . TYR A 1 178 ? -10.846 6.782 27.498 1.00 94.62 178 TYR A N 1
ATOM 1439 C CA . TYR A 1 178 ? -10.411 7.952 26.727 1.00 94.62 178 TYR A CA 1
ATOM 1440 C C . TYR A 1 178 ? -9.070 7.717 26.041 1.00 94.62 178 TYR A C 1
ATOM 1442 O O . TYR A 1 178 ? -8.927 7.989 24.849 1.00 94.62 178 TYR A O 1
ATOM 1450 N N . TYR A 1 179 ? -8.098 7.184 26.780 1.00 94.25 179 TYR A N 1
ATOM 1451 C CA . TYR A 1 179 ? -6.791 6.880 26.214 1.00 94.25 179 TYR A CA 1
ATOM 1452 C C . TYR A 1 179 ? -6.881 5.777 25.143 1.00 94.25 179 TYR A C 1
ATOM 1454 O O . TYR A 1 179 ? -6.267 5.888 24.085 1.00 94.25 179 TYR A O 1
ATOM 1462 N N . PHE A 1 180 ? -7.719 4.762 25.368 1.00 94.81 180 PHE A N 1
ATOM 1463 C CA . PHE A 1 180 ? -8.020 3.702 24.405 1.00 94.81 180 PHE A CA 1
ATOM 1464 C C . PHE A 1 180 ? -8.614 4.261 23.105 1.00 94.81 180 PHE A C 1
ATOM 1466 O O . PHE A 1 180 ? -8.161 3.909 22.019 1.00 94.81 180 PHE A O 1
ATOM 1473 N N . ALA A 1 181 ? -9.583 5.177 23.204 1.00 93.06 181 ALA A N 1
ATOM 1474 C CA . ALA A 1 181 ? -10.170 5.844 22.043 1.00 93.06 181 ALA A CA 1
ATOM 1475 C C . ALA A 1 181 ? -9.132 6.665 21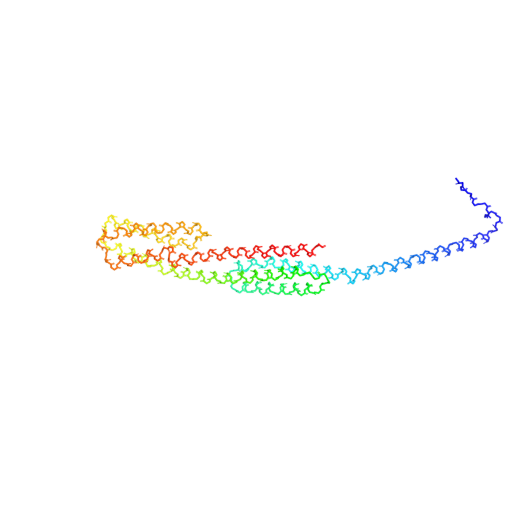.258 1.00 93.06 181 ALA A C 1
ATOM 1477 O O . ALA A 1 181 ? -9.128 6.619 20.030 1.00 93.06 181 ALA A O 1
ATOM 1478 N N . GLY A 1 182 ? -8.217 7.353 21.950 1.00 92.88 182 GLY A N 1
ATOM 1479 C CA . GLY A 1 182 ? -7.111 8.069 21.307 1.00 92.88 182 GLY A CA 1
ATOM 1480 C C . GLY A 1 182 ? -6.126 7.139 20.589 1.00 92.88 182 GLY A C 1
ATOM 1481 O O . GLY A 1 182 ? -5.658 7.456 19.498 1.00 92.88 182 GLY A O 1
ATOM 1482 N N . LEU A 1 183 ? -5.844 5.958 21.151 1.00 94.38 183 LEU A N 1
ATOM 1483 C CA . LEU A 1 183 ? -5.035 4.945 20.467 1.00 94.38 183 LEU A CA 1
ATOM 1484 C C . LEU A 1 183 ? -5.729 4.398 19.215 1.00 94.38 183 LEU A C 1
ATOM 1486 O O . LEU A 1 183 ? -5.062 4.222 18.203 1.00 94.38 183 LEU A O 1
ATOM 1490 N N . ILE A 1 184 ? -7.046 4.167 19.252 1.00 93.06 184 ILE A N 1
ATOM 1491 C CA . ILE A 1 184 ? -7.817 3.766 18.062 1.00 93.06 184 ILE A CA 1
ATOM 1492 C C . ILE A 1 184 ? -7.700 4.821 16.959 1.00 93.06 184 ILE A C 1
ATOM 1494 O O . ILE A 1 184 ? -7.500 4.470 15.799 1.00 93.06 184 ILE A O 1
ATOM 1498 N N . GLU A 1 185 ? -7.819 6.102 17.311 1.00 90.56 185 GLU A N 1
ATOM 1499 C CA . GLU A 1 185 ? -7.675 7.205 16.358 1.00 90.56 185 GLU A CA 1
ATOM 1500 C C . GLU A 1 185 ? -6.260 7.256 15.765 1.00 90.56 185 GLU A C 1
ATOM 1502 O O . GLU A 1 185 ? -6.102 7.432 14.558 1.00 90.56 185 GLU A O 1
ATOM 1507 N N . LYS A 1 186 ? -5.230 7.003 16.584 1.00 93.62 186 LYS A N 1
ATOM 1508 C CA . LYS A 1 186 ? -3.833 6.915 16.135 1.00 93.62 186 LYS A CA 1
ATOM 1509 C C . LYS A 1 186 ? -3.611 5.834 15.071 1.00 93.62 186 LYS A C 1
ATOM 1511 O O . LYS A 1 186 ? -2.781 6.064 14.198 1.00 93.62 186 LYS A O 1
ATOM 1516 N N . VAL A 1 187 ? -4.338 4.707 15.097 1.00 94.06 187 VAL A N 1
ATOM 1517 C CA . VAL A 1 187 ? -4.110 3.560 14.185 1.00 94.06 187 VAL A CA 1
ATOM 1518 C C . VAL A 1 187 ? -4.070 3.971 12.710 1.00 94.06 187 VAL A C 1
ATOM 1520 O O . VAL A 1 187 ? -3.279 3.421 11.946 1.00 94.06 187 VAL A O 1
ATOM 1523 N N . SER A 1 188 ? -4.870 4.956 12.279 1.00 88.69 188 SER A N 1
ATOM 1524 C CA . SER A 1 188 ? -4.841 5.405 10.877 1.00 88.69 188 SER A CA 1
ATOM 1525 C C . SER A 1 188 ? -3.476 5.950 10.453 1.00 88.69 188 SER A C 1
ATOM 1527 O O . SER A 1 188 ? -3.117 5.844 9.280 1.00 88.69 188 SER A O 1
ATOM 1529 N N . ASN A 1 189 ? -2.713 6.486 11.405 1.00 92.38 189 ASN A N 1
ATOM 1530 C CA . ASN A 1 189 ? -1.430 7.147 11.196 1.00 92.38 189 ASN A CA 1
ATOM 1531 C C . ASN A 1 189 ? -0.224 6.239 11.464 1.00 92.38 189 ASN A C 1
ATOM 1533 O O . ASN A 1 189 ? 0.898 6.687 11.252 1.00 92.38 189 ASN A O 1
ATOM 1537 N N . ASP A 1 190 ? -0.429 4.993 11.905 1.00 95.56 190 ASP A N 1
ATOM 1538 C CA . ASP A 1 190 ? 0.675 4.045 12.072 1.00 95.56 190 ASP A CA 1
ATOM 1539 C C . ASP A 1 190 ? 1.306 3.765 10.700 1.00 95.56 190 ASP A C 1
ATOM 1541 O O . ASP A 1 190 ? 0.627 3.364 9.751 1.00 95.56 190 ASP A O 1
ATOM 1545 N N . ALA A 1 191 ? 2.602 4.035 10.569 1.00 93.25 191 ALA A N 1
ATOM 1546 C CA . ALA A 1 191 ? 3.301 4.024 9.284 1.00 93.25 191 ALA A CA 1
ATOM 1547 C C . ALA A 1 191 ? 4.129 2.751 9.062 1.00 93.25 191 ALA A C 1
ATOM 1549 O O . ALA A 1 191 ? 4.667 2.540 7.976 1.00 93.25 191 ALA A O 1
ATOM 1550 N N . SER A 1 192 ? 4.245 1.892 10.078 1.00 96.44 192 SER A N 1
ATOM 1551 C CA . SER A 1 192 ? 5.012 0.649 10.009 1.00 96.44 192 SER A CA 1
ATOM 1552 C C . SER A 1 192 ? 4.362 -0.478 10.806 1.00 96.44 192 SER A C 1
ATOM 1554 O O . SER A 1 192 ? 3.598 -0.233 11.740 1.00 96.44 192 SER A O 1
ATOM 1556 N N . PHE A 1 193 ? 4.721 -1.724 10.478 1.00 97.31 193 PHE A N 1
ATOM 1557 C CA . PHE A 1 193 ? 4.269 -2.903 11.222 1.00 97.31 193 PHE A CA 1
ATOM 1558 C C . PHE A 1 193 ? 4.667 -2.840 12.701 1.00 97.31 193 PHE A C 1
ATOM 1560 O O . PHE A 1 193 ? 3.888 -3.232 13.562 1.00 97.31 193 PHE A O 1
ATOM 1567 N N . ASN A 1 194 ? 5.843 -2.284 13.010 1.00 97.12 194 ASN A N 1
ATOM 1568 C CA . ASN A 1 194 ? 6.312 -2.130 14.388 1.00 97.12 194 ASN A CA 1
ATOM 1569 C C . ASN A 1 194 ? 5.443 -1.146 15.181 1.00 97.12 194 ASN A C 1
ATOM 1571 O O . ASN A 1 194 ? 5.103 -1.407 16.334 1.00 97.12 194 ASN A O 1
ATOM 1575 N N . GLU A 1 195 ? 5.079 -0.015 14.573 1.00 97.44 195 GLU A N 1
ATOM 1576 C CA . GLU A 1 195 ? 4.178 0.953 15.202 1.00 97.44 195 GLU A CA 1
ATOM 1577 C C . GLU A 1 195 ? 2.785 0.364 15.404 1.00 97.44 195 GLU A C 1
ATOM 1579 O O . GLU A 1 195 ? 2.220 0.514 16.488 1.00 97.44 195 GLU A O 1
ATOM 1584 N N . LEU A 1 196 ? 2.271 -0.341 14.392 1.00 98.06 196 LEU A N 1
ATOM 1585 C CA . LEU A 1 196 ? 0.974 -1.001 14.450 1.00 98.06 196 LEU A CA 1
ATOM 1586 C C . LEU A 1 196 ? 0.931 -2.045 15.572 1.00 98.06 196 LEU A C 1
ATOM 1588 O O . LEU A 1 196 ? 0.029 -2.015 16.413 1.00 98.06 196 LEU A O 1
ATOM 1592 N N . ASP A 1 197 ? 1.920 -2.938 15.628 1.00 97.38 197 ASP A N 1
ATOM 1593 C CA . ASP A 1 197 ? 1.987 -3.978 16.654 1.00 97.38 197 ASP A CA 1
ATOM 1594 C C . ASP A 1 197 ? 2.105 -3.368 18.056 1.00 97.38 197 ASP A C 1
ATOM 1596 O O . ASP A 1 197 ? 1.375 -3.761 18.966 1.00 97.38 197 ASP A O 1
ATOM 1600 N N . TYR A 1 198 ? 2.930 -2.329 18.229 1.00 97.06 198 TYR A N 1
ATOM 1601 C CA . TYR A 1 198 ? 3.033 -1.613 19.501 1.00 97.06 198 TYR A CA 1
ATOM 1602 C C . TYR A 1 198 ? 1.700 -0.979 19.931 1.00 97.06 198 TYR A C 1
ATOM 1604 O O . TYR A 1 198 ? 1.295 -1.109 21.092 1.00 97.06 198 TYR A O 1
ATOM 1612 N N . THR A 1 199 ? 0.993 -0.311 19.011 1.00 97.69 199 THR A N 1
ATOM 1613 C CA . THR A 1 199 ? -0.324 0.282 19.287 1.00 97.69 199 THR A CA 1
ATOM 1614 C C . THR A 1 199 ? -1.311 -0.789 19.752 1.00 97.69 199 THR A C 1
ATOM 1616 O O . THR A 1 199 ? -1.983 -0.610 20.772 1.00 97.69 199 THR A O 1
ATOM 1619 N N . PHE A 1 200 ? -1.374 -1.926 19.057 1.00 97.75 200 PHE A N 1
ATOM 1620 C CA . PHE A 1 200 ? -2.329 -2.984 19.373 1.00 97.75 200 PHE A CA 1
ATOM 1621 C C . PHE A 1 200 ? -1.959 -3.808 20.606 1.00 97.75 200 PHE A C 1
ATOM 1623 O O . PHE A 1 200 ? -2.852 -4.171 21.369 1.00 97.75 200 PHE A O 1
ATOM 1630 N N . LEU A 1 201 ? -0.672 -4.022 20.887 1.00 97.25 201 LEU A N 1
ATOM 1631 C CA . LEU A 1 201 ? -0.221 -4.578 22.165 1.00 97.25 201 LEU A CA 1
ATOM 1632 C C . LEU A 1 201 ? -0.720 -3.732 23.341 1.00 97.25 201 LEU A C 1
ATOM 1634 O O . LEU A 1 201 ? -1.178 -4.268 24.356 1.00 97.25 201 LEU A O 1
ATOM 1638 N N . ARG A 1 202 ? -0.670 -2.403 23.195 1.00 97.06 202 ARG A N 1
ATOM 1639 C CA . ARG A 1 202 ? -1.145 -1.472 24.220 1.00 97.06 202 ARG A CA 1
ATOM 1640 C C . ARG A 1 202 ? -2.666 -1.476 24.347 1.00 97.06 202 ARG A C 1
ATOM 1642 O O . ARG A 1 202 ? -3.161 -1.556 25.471 1.00 97.06 202 ARG A O 1
ATOM 1649 N N . LEU A 1 203 ? -3.394 -1.450 23.227 1.00 96.88 203 LEU A N 1
ATOM 1650 C CA . LEU A 1 203 ? -4.853 -1.6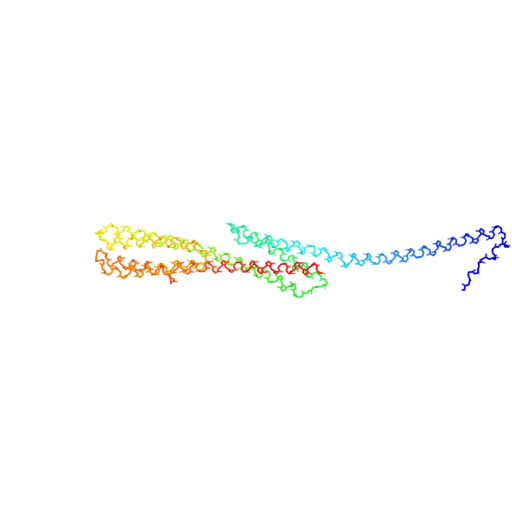06 23.213 1.00 96.88 203 LEU A CA 1
ATOM 1651 C C . LEU A 1 203 ? -5.260 -2.906 23.918 1.00 96.88 203 LEU A C 1
ATOM 1653 O O . LEU A 1 203 ? -6.048 -2.884 24.855 1.00 96.88 203 LEU A O 1
ATOM 1657 N N . GLU A 1 204 ? -4.667 -4.040 23.559 1.00 97.56 204 GLU A N 1
ATOM 1658 C CA . GLU A 1 204 ? -4.998 -5.335 24.157 1.00 97.56 204 GLU A CA 1
ATOM 1659 C C . GLU A 1 204 ? -4.673 -5.403 25.655 1.00 97.56 204 GLU A C 1
ATOM 1661 O O . GLU A 1 204 ? -5.456 -5.966 26.426 1.00 97.56 204 GLU A O 1
ATOM 1666 N N . SER A 1 205 ? -3.557 -4.812 26.100 1.00 96.62 205 SER A N 1
ATOM 1667 C CA . SER A 1 205 ? -3.243 -4.717 27.534 1.00 96.62 205 SER A CA 1
ATOM 1668 C C . SER A 1 205 ? -4.325 -3.954 28.289 1.00 96.62 205 SER A C 1
ATOM 1670 O O . SER A 1 205 ? -4.902 -4.474 29.244 1.00 96.62 205 SER A O 1
ATOM 1672 N N . MET A 1 206 ? -4.676 -2.766 27.800 1.00 95.75 206 MET A N 1
ATOM 1673 C CA . MET A 1 206 ? -5.701 -1.931 28.417 1.00 95.75 206 MET A CA 1
ATOM 1674 C C . MET A 1 206 ? -7.086 -2.577 28.378 1.00 95.75 206 MET A C 1
ATOM 1676 O O . MET A 1 206 ? -7.837 -2.499 29.348 1.00 95.75 206 MET A O 1
ATOM 1680 N N . ALA A 1 207 ? -7.429 -3.252 27.280 1.00 96.12 207 ALA A N 1
ATOM 1681 C CA . ALA A 1 207 ? -8.667 -4.009 27.167 1.00 96.12 207 ALA A CA 1
ATOM 1682 C C . ALA A 1 207 ? -8.754 -5.087 28.253 1.00 96.12 207 ALA A C 1
ATOM 1684 O O . ALA A 1 207 ? -9.796 -5.225 28.896 1.00 96.12 207 ALA A O 1
ATOM 1685 N N . ARG A 1 208 ? -7.664 -5.828 28.494 1.00 95.88 208 ARG A N 1
ATOM 1686 C CA . ARG A 1 208 ? -7.599 -6.826 29.572 1.00 95.88 208 ARG A CA 1
ATOM 1687 C C . ARG A 1 208 ? -7.764 -6.182 30.944 1.00 95.88 208 ARG A C 1
ATOM 1689 O O . ARG A 1 208 ? -8.571 -6.667 31.732 1.00 95.88 208 ARG A O 1
ATOM 1696 N N . GLU A 1 209 ? -7.069 -5.081 31.213 1.00 94.62 209 GLU A N 1
ATOM 1697 C CA . GLU A 1 209 ? -7.165 -4.355 32.486 1.00 94.62 209 GLU A CA 1
ATOM 1698 C C . GLU A 1 209 ? -8.595 -3.867 32.763 1.00 94.62 209 GLU A C 1
ATOM 1700 O O . GLU A 1 209 ? -9.136 -4.097 33.847 1.00 94.62 209 GLU A O 1
ATOM 1705 N N . VAL A 1 210 ? -9.258 -3.275 31.763 1.00 94.44 210 VAL A N 1
ATOM 1706 C CA . VAL A 1 210 ? -10.662 -2.849 31.872 1.00 94.44 210 VAL A CA 1
ATOM 1707 C C . VAL A 1 210 ? -11.578 -4.052 32.106 1.00 94.44 210 VAL A C 1
ATOM 1709 O O . VAL A 1 210 ? -12.407 -4.023 33.017 1.00 94.44 210 VAL A O 1
ATOM 1712 N N . LYS A 1 211 ? -11.413 -5.139 31.341 1.00 94.06 211 LYS A N 1
ATOM 1713 C CA . LYS A 1 211 ? -12.225 -6.360 31.479 1.00 94.06 211 LYS A CA 1
ATOM 1714 C C . LYS A 1 211 ? -12.103 -7.005 32.856 1.00 94.06 211 LYS A C 1
ATOM 1716 O O . LYS A 1 211 ? -13.115 -7.442 33.394 1.00 94.06 211 LYS A O 1
ATOM 1721 N N . VAL A 1 212 ? -10.905 -7.026 33.444 1.00 93.62 212 VAL A N 1
ATOM 1722 C CA . VAL A 1 212 ? -10.674 -7.543 34.805 1.00 93.62 212 VAL A CA 1
ATOM 1723 C C . VAL A 1 212 ? -11.403 -6.700 35.857 1.00 93.62 212 VAL A C 1
ATOM 1725 O O . VAL A 1 212 ? -11.864 -7.242 36.858 1.00 93.62 212 VAL A O 1
ATOM 1728 N N . ARG A 1 213 ? -11.558 -5.390 35.631 1.00 91.50 213 ARG A N 1
ATOM 1729 C CA . ARG A 1 213 ? -12.218 -4.468 36.572 1.00 91.50 213 ARG A CA 1
ATOM 1730 C C . ARG A 1 213 ? -13.741 -4.449 36.454 1.00 91.50 213 ARG A C 1
ATOM 1732 O O . ARG A 1 213 ? -14.422 -4.198 37.445 1.00 91.50 213 ARG A O 1
ATOM 1739 N N . LEU A 1 214 ? -14.290 -4.745 35.275 1.00 90.00 214 LEU A N 1
ATOM 1740 C CA . LEU A 1 214 ? -15.733 -4.689 35.005 1.00 90.00 214 LEU A CA 1
ATOM 1741 C C . LEU A 1 214 ? -16.637 -5.478 35.976 1.00 90.00 214 LEU A C 1
ATOM 1743 O O . LEU A 1 214 ? -17.718 -4.972 36.289 1.00 90.00 214 LEU A O 1
ATOM 1747 N N . PRO A 1 215 ? -16.273 -6.681 36.465 1.00 90.06 215 PRO A N 1
ATOM 1748 C CA . PRO A 1 215 ? -17.081 -7.409 37.446 1.00 90.06 215 PRO A CA 1
ATOM 1749 C C . PRO A 1 215 ? -17.255 -6.670 38.778 1.00 90.06 215 PRO A C 1
ATOM 1751 O O . PRO A 1 215 ? -18.278 -6.848 39.433 1.00 90.06 215 PRO A O 1
ATOM 1754 N N . TYR A 1 216 ? -16.295 -5.820 39.148 1.00 90.81 216 TYR A N 1
ATOM 1755 C CA . TYR A 1 216 ? -16.274 -5.076 40.411 1.00 90.81 216 TYR A CA 1
ATOM 1756 C C . TYR A 1 216 ? -16.972 -3.710 40.326 1.00 90.81 216 TYR A C 1
ATOM 1758 O O . TYR A 1 216 ? -16.927 -2.934 41.277 1.00 90.81 216 TYR A O 1
ATOM 1766 N N . LEU A 1 217 ? -17.623 -3.409 39.197 1.00 92.88 217 LEU A N 1
ATOM 1767 C CA . LEU A 1 217 ? -18.356 -2.165 38.956 1.00 92.88 217 LEU A CA 1
ATOM 1768 C C . LEU A 1 217 ? -19.864 -2.453 38.825 1.00 92.88 217 LEU A C 1
ATOM 1770 O O . LEU A 1 217 ? -20.399 -2.448 37.708 1.00 92.88 217 LEU A O 1
ATOM 1774 N N . PRO A 1 218 ? -20.570 -2.738 39.940 1.00 91.94 218 PRO A N 1
ATOM 1775 C CA . PRO A 1 218 ? -21.979 -3.136 39.921 1.00 91.94 218 PRO A CA 1
ATOM 1776 C C . PRO A 1 218 ? -22.905 -2.051 39.358 1.00 91.94 218 PRO A C 1
ATOM 1778 O O . PRO A 1 218 ? -23.957 -2.374 38.809 1.00 91.94 218 PRO A O 1
ATOM 1781 N N . GLN A 1 219 ? -22.497 -0.780 39.427 1.00 93.19 219 GLN A N 1
ATOM 1782 C CA . GLN A 1 219 ? -23.232 0.346 38.856 1.00 93.19 219 GLN A CA 1
ATOM 1783 C C . GLN A 1 219 ? -23.293 0.315 37.321 1.00 93.19 219 GLN A C 1
ATOM 1785 O O . GLN A 1 219 ? -24.128 1.002 36.734 1.00 93.19 219 GLN A O 1
ATOM 1790 N N . ILE A 1 220 ? -22.442 -0.474 36.648 1.00 94.44 220 ILE A N 1
ATOM 1791 C CA . ILE A 1 220 ? -22.496 -0.653 35.194 1.00 94.44 220 ILE A CA 1
ATOM 1792 C C . ILE A 1 220 ? -23.480 -1.788 34.851 1.00 94.44 220 ILE A C 1
ATOM 1794 O O . ILE A 1 220 ? -23.210 -2.963 35.143 1.00 94.44 220 ILE A O 1
ATOM 1798 N N . PRO A 1 221 ? -24.591 -1.493 34.143 1.00 94.06 221 PRO A N 1
ATOM 1799 C CA . PRO A 1 221 ? -25.538 -2.515 33.703 1.00 94.06 221 PRO A CA 1
ATOM 1800 C C . PRO A 1 221 ? -24.864 -3.620 32.881 1.00 94.06 221 PRO A C 1
ATOM 1802 O O . PRO A 1 221 ? -23.974 -3.342 32.074 1.00 94.06 221 PRO A O 1
ATOM 1805 N N . SER A 1 222 ? -25.321 -4.866 33.029 1.00 91.50 222 SER A N 1
ATOM 1806 C CA . SER A 1 222 ? -24.775 -6.038 32.318 1.00 91.50 222 SER A CA 1
ATOM 1807 C C . SER A 1 222 ? -24.717 -5.839 30.799 1.00 91.50 222 SER A C 1
ATOM 1809 O O . SER A 1 222 ? -23.682 -6.094 30.189 1.00 91.50 222 SER A O 1
ATOM 1811 N N . ALA A 1 223 ? -25.772 -5.276 30.202 1.00 91.81 223 ALA A N 1
ATOM 1812 C CA . ALA A 1 223 ? -25.815 -4.958 28.774 1.00 91.81 223 ALA A CA 1
ATOM 1813 C C . ALA A 1 223 ? -24.690 -3.996 28.340 1.00 91.81 223 ALA A C 1
ATOM 1815 O O . ALA A 1 223 ? -24.099 -4.167 27.277 1.00 91.81 223 ALA A O 1
ATOM 1816 N N . ARG A 1 224 ? -24.341 -3.005 29.177 1.00 92.88 224 ARG A N 1
ATOM 1817 C CA . ARG A 1 224 ? -23.237 -2.071 28.886 1.00 92.88 224 ARG A CA 1
ATOM 1818 C C . ARG A 1 224 ? -21.872 -2.726 29.070 1.00 92.88 224 ARG A C 1
ATOM 1820 O O . ARG A 1 224 ? -20.966 -2.426 28.302 1.00 92.88 224 ARG A O 1
ATOM 1827 N N . ARG A 1 225 ? -21.728 -3.636 30.042 1.00 93.75 225 ARG A N 1
ATOM 1828 C CA . ARG A 1 225 ? -20.505 -4.440 30.213 1.00 93.75 225 ARG A CA 1
ATOM 1829 C C . ARG A 1 225 ? -20.251 -5.326 28.995 1.00 93.75 225 ARG A C 1
ATOM 1831 O O . ARG A 1 225 ? -19.124 -5.380 28.515 1.00 93.75 225 ARG A O 1
ATOM 1838 N N . GLN A 1 226 ? -21.299 -5.956 28.466 1.00 92.31 226 GLN A N 1
ATOM 1839 C CA . GLN A 1 226 ? -21.208 -6.763 27.251 1.00 92.31 226 GLN A CA 1
ATOM 1840 C C . GLN A 1 226 ? -20.835 -5.912 26.032 1.00 92.31 226 GLN A C 1
ATOM 1842 O O . GLN A 1 226 ? -19.900 -6.271 25.321 1.00 92.31 226 GLN A O 1
ATOM 1847 N N . LEU A 1 227 ? -21.506 -4.772 25.826 1.00 92.75 227 LEU A N 1
ATOM 1848 C CA . LEU A 1 227 ? -21.174 -3.847 24.738 1.00 92.75 227 LEU A CA 1
ATOM 1849 C C . LEU A 1 227 ? -19.721 -3.365 24.832 1.00 92.75 227 LEU A C 1
ATOM 1851 O O . LEU A 1 227 ? -19.007 -3.376 23.834 1.00 92.75 227 LEU A O 1
ATOM 1855 N N . LEU A 1 228 ? -19.263 -2.987 26.030 1.00 94.50 228 LEU A N 1
ATOM 1856 C CA . LEU A 1 228 ? -17.877 -2.577 26.227 1.00 94.50 228 LEU A CA 1
ATOM 1857 C C . LEU A 1 228 ? -16.905 -3.717 25.915 1.00 94.50 228 LEU A C 1
ATOM 1859 O O . LEU A 1 228 ? -15.938 -3.498 25.198 1.00 94.50 228 LEU A O 1
ATOM 1863 N N . SER A 1 229 ? -17.164 -4.935 26.399 1.00 92.81 229 SER A N 1
ATOM 1864 C CA . SER A 1 229 ? -16.311 -6.085 26.080 1.00 92.81 229 SER A CA 1
ATOM 1865 C C . SER A 1 229 ? -16.221 -6.317 24.573 1.00 92.81 229 SER A C 1
ATOM 1867 O O . SER A 1 229 ? -15.121 -6.503 24.066 1.00 92.81 229 SER A O 1
ATOM 1869 N N . GLN A 1 230 ? -17.350 -6.251 23.860 1.00 92.81 230 GLN A N 1
ATOM 1870 C CA . GLN A 1 230 ? -17.392 -6.402 22.404 1.00 92.81 230 GLN A CA 1
ATOM 1871 C C . GLN A 1 230 ? -16.574 -5.320 21.695 1.00 92.81 230 GLN A C 1
ATOM 1873 O O . GLN A 1 230 ? -15.794 -5.642 20.807 1.00 92.81 230 GLN A O 1
ATOM 1878 N N . LEU A 1 231 ? -16.706 -4.055 22.104 1.00 93.19 231 LEU A N 1
ATOM 1879 C CA . LEU A 1 231 ? -15.922 -2.957 21.533 1.00 93.19 231 LEU A CA 1
ATOM 1880 C C . LEU A 1 231 ? -14.419 -3.132 21.783 1.00 93.19 231 LEU A C 1
ATOM 1882 O O . LEU A 1 231 ? -13.622 -2.916 20.877 1.00 93.19 231 LEU A O 1
ATOM 1886 N N . LEU A 1 232 ? -14.033 -3.565 22.986 1.00 94.44 232 LEU A N 1
ATOM 1887 C CA . LEU A 1 232 ? -12.637 -3.860 23.311 1.00 94.44 232 LEU A CA 1
ATOM 1888 C C . LEU A 1 232 ? -12.086 -5.017 22.460 1.00 94.44 232 LEU A C 1
ATOM 1890 O O . LEU A 1 232 ? -10.950 -4.941 22.003 1.00 94.44 232 LEU A O 1
ATOM 1894 N N . ASP A 1 233 ? -12.888 -6.056 22.207 1.00 92.44 233 ASP A N 1
ATOM 1895 C CA . ASP A 1 233 ? -12.505 -7.183 21.345 1.00 92.44 233 ASP A CA 1
ATOM 1896 C C . ASP A 1 233 ? -12.378 -6.778 19.871 1.00 92.44 233 ASP A C 1
ATOM 1898 O O . ASP A 1 233 ? -11.428 -7.178 19.195 1.00 92.44 233 ASP A O 1
ATOM 1902 N N . MET A 1 234 ? -13.277 -5.918 19.381 1.00 91.81 234 MET A N 1
ATOM 1903 C CA . MET A 1 234 ? -13.213 -5.347 18.028 1.00 91.81 234 MET A CA 1
ATOM 1904 C C . MET A 1 234 ? -11.971 -4.474 17.795 1.00 91.81 234 MET A C 1
ATOM 1906 O O . MET A 1 234 ? -11.600 -4.241 16.644 1.00 91.81 234 MET A O 1
ATOM 1910 N N . SER A 1 235 ? -11.336 -3.994 18.864 1.00 92.12 235 SER A N 1
ATOM 1911 C CA . SER A 1 235 ? -10.114 -3.183 18.841 1.00 92.12 235 SER A CA 1
ATOM 1912 C C . SER A 1 235 ? -8.846 -3.986 19.171 1.00 92.12 235 SER A C 1
ATOM 1914 O O . SER A 1 235 ? -7.821 -3.401 19.511 1.00 92.12 235 SER A O 1
ATOM 1916 N N . SER A 1 236 ? -8.903 -5.317 19.069 1.00 95.00 236 SER A N 1
ATOM 1917 C CA . SER A 1 236 ? -7.742 -6.215 19.165 1.00 95.00 236 SER A CA 1
ATOM 1918 C C . SER A 1 236 ? -7.133 -6.523 17.790 1.00 95.00 236 SER A C 1
ATOM 1920 O O . SER A 1 236 ? -7.688 -6.134 16.760 1.00 95.00 236 SER A O 1
ATOM 1922 N N . ARG A 1 237 ? -6.037 -7.294 17.753 1.00 95.62 237 ARG A N 1
ATOM 1923 C CA . ARG A 1 237 ? -5.447 -7.804 16.499 1.00 95.62 237 ARG A CA 1
ATOM 1924 C C . ARG A 1 237 ? -6.355 -8.755 15.718 1.00 95.62 237 ARG A C 1
ATOM 1926 O O . ARG A 1 237 ? -6.147 -8.975 14.534 1.00 95.62 237 ARG A O 1
ATOM 1933 N N . GLN A 1 238 ? -7.392 -9.296 16.351 1.00 93.12 238 GLN A N 1
ATOM 1934 C CA . GLN A 1 238 ? -8.427 -10.076 15.660 1.00 93.12 238 GLN A CA 1
ATOM 1935 C C . GLN A 1 238 ? -9.511 -9.176 15.044 1.00 93.12 238 GLN A C 1
ATOM 1937 O O . GLN A 1 238 ? -10.372 -9.642 14.300 1.00 93.12 238 GLN A O 1
ATOM 1942 N N . GLY A 1 239 ? -9.493 -7.886 15.379 1.00 93.81 239 GLY A N 1
ATOM 1943 C CA . GLY A 1 239 ? -10.458 -6.901 14.935 1.00 93.81 239 GLY A CA 1
ATOM 1944 C C . GLY A 1 239 ? -10.209 -6.408 13.514 1.00 93.81 239 GLY A C 1
ATOM 1945 O O . GLY A 1 239 ? -9.082 -6.342 13.024 1.00 93.81 239 GLY A O 1
ATOM 1946 N N . GLN A 1 240 ? -11.288 -5.962 12.870 1.00 94.50 240 GLN A N 1
ATOM 1947 C CA . GLN A 1 240 ? -11.251 -5.467 11.494 1.00 94.50 240 GLN A CA 1
ATOM 1948 C C . GLN A 1 240 ? -10.310 -4.265 11.318 1.00 94.50 240 GLN A C 1
ATOM 1950 O O . GLN A 1 240 ? -9.724 -4.100 10.253 1.00 94.50 240 GLN A O 1
ATOM 1955 N N . LEU A 1 241 ? -10.165 -3.423 12.348 1.00 94.56 241 LEU A N 1
ATOM 1956 C CA . LEU A 1 241 ? -9.298 -2.247 12.283 1.00 94.56 241 LEU A CA 1
ATOM 1957 C C . LEU A 1 241 ? -7.823 -2.639 12.107 1.00 94.56 241 LEU A C 1
ATOM 1959 O O . LEU A 1 241 ? -7.148 -2.043 11.273 1.00 94.56 241 LEU A O 1
ATOM 1963 N N . PHE A 1 242 ? -7.357 -3.655 12.843 1.00 96.88 242 PHE A N 1
ATOM 1964 C CA . PHE A 1 242 ? -5.998 -4.181 12.705 1.00 96.88 242 PHE A CA 1
ATOM 1965 C C . PHE A 1 242 ? -5.791 -4.786 11.322 1.00 96.88 242 PHE A C 1
ATOM 1967 O O . PHE A 1 242 ? -4.899 -4.357 10.606 1.00 96.88 242 PHE A O 1
ATOM 1974 N N . LEU A 1 243 ? -6.663 -5.718 10.921 1.00 96.75 243 LEU A N 1
ATOM 1975 C CA . LEU A 1 243 ? -6.529 -6.449 9.657 1.00 96.75 243 LEU A CA 1
ATOM 1976 C C . LEU A 1 243 ? -6.494 -5.514 8.443 1.00 96.75 243 LEU A C 1
ATOM 1978 O O . LEU A 1 243 ? -5.708 -5.716 7.526 1.00 96.75 243 LEU A O 1
ATOM 1982 N N . LEU A 1 244 ? -7.325 -4.465 8.441 1.00 97.56 244 LEU A N 1
ATOM 1983 C CA . LEU A 1 244 ? -7.308 -3.467 7.370 1.00 97.56 244 LEU A CA 1
ATOM 1984 C C . LEU A 1 244 ? -6.019 -2.647 7.371 1.00 97.56 244 LEU A C 1
ATOM 1986 O O . LEU A 1 244 ? -5.516 -2.318 6.301 1.00 97.56 244 LEU A O 1
ATOM 1990 N N . LYS A 1 245 ? -5.506 -2.277 8.547 1.00 97.62 245 LYS A N 1
ATOM 1991 C CA . LYS A 1 245 ? -4.290 -1.469 8.637 1.00 97.62 245 LYS A CA 1
ATOM 1992 C C . LYS A 1 245 ? -3.044 -2.278 8.278 1.00 97.62 245 LYS A C 1
ATOM 1994 O O . LYS A 1 245 ? -2.171 -1.765 7.590 1.00 97.62 245 LYS A O 1
ATOM 1999 N N . ASP A 1 246 ? -3.000 -3.534 8.701 1.00 98.00 246 ASP A N 1
ATOM 2000 C CA . ASP A 1 246 ? -1.961 -4.500 8.353 1.00 98.00 246 ASP A CA 1
ATOM 2001 C C . ASP A 1 246 ? -1.902 -4.721 6.833 1.00 98.00 246 ASP A C 1
ATOM 2003 O O . ASP A 1 246 ? -0.847 -4.562 6.223 1.00 98.00 246 ASP A O 1
ATOM 2007 N N . GLU A 1 247 ? -3.060 -4.935 6.194 1.00 98.06 247 GLU A N 1
ATOM 2008 C CA . GLU A 1 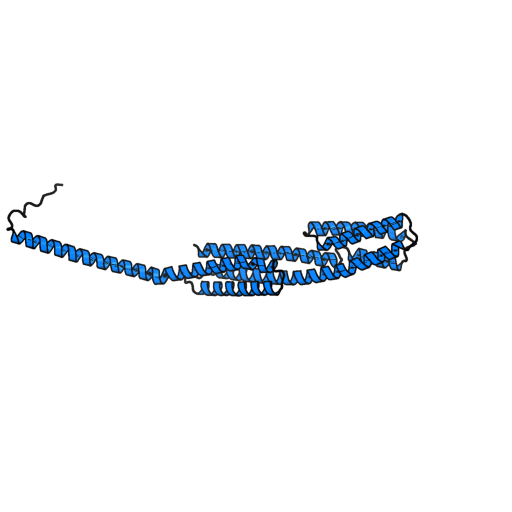247 ? -3.155 -5.044 4.733 1.00 98.06 247 GLU A CA 1
ATOM 2009 C C . GLU A 1 247 ? -2.741 -3.739 4.025 1.00 98.06 247 GLU A C 1
ATOM 2011 O O . GLU A 1 247 ? -2.070 -3.780 2.996 1.00 98.06 247 GLU A O 1
ATOM 2016 N N . GLU A 1 248 ? -3.099 -2.563 4.559 1.00 97.88 248 GLU A N 1
ATOM 2017 C CA . GLU A 1 248 ? -2.643 -1.280 4.003 1.00 97.88 248 GLU A CA 1
ATOM 2018 C C . GLU A 1 248 ? -1.110 -1.170 4.011 1.00 97.88 248 GLU A C 1
ATOM 2020 O O . GLU A 1 248 ? -0.523 -0.730 3.018 1.00 97.88 248 GLU A O 1
ATOM 2025 N N . LEU A 1 249 ? -0.469 -1.558 5.118 1.00 97.81 249 LEU A N 1
ATOM 2026 C CA . LEU A 1 249 ? 0.985 -1.530 5.253 1.00 97.81 249 LEU A CA 1
ATOM 2027 C C . LEU A 1 249 ? 1.651 -2.513 4.291 1.00 97.81 249 LEU A C 1
ATOM 2029 O O . LEU A 1 249 ? 2.589 -2.122 3.599 1.00 97.81 249 LEU A O 1
ATOM 2033 N N . ASP A 1 250 ? 1.147 -3.742 4.184 1.00 98.00 250 ASP A N 1
ATOM 2034 C CA . ASP A 1 250 ? 1.659 -4.732 3.232 1.00 98.00 250 ASP A CA 1
ATOM 2035 C C . ASP A 1 250 ? 1.609 -4.210 1.788 1.00 98.00 250 ASP A C 1
ATOM 2037 O O . ASP A 1 250 ? 2.608 -4.241 1.068 1.00 98.00 250 ASP A O 1
ATOM 2041 N N . LEU A 1 251 ? 0.487 -3.605 1.387 1.00 97.31 251 LEU A N 1
ATOM 2042 C CA . LEU A 1 251 ? 0.344 -2.999 0.062 1.00 97.31 251 LEU A CA 1
ATOM 2043 C C . LEU A 1 251 ? 1.348 -1.863 -0.172 1.00 97.31 251 LEU A C 1
ATOM 2045 O O . LEU A 1 251 ? 1.876 -1.742 -1.276 1.00 97.31 251 LEU A O 1
ATOM 2049 N N . LEU A 1 252 ? 1.650 -1.046 0.843 1.00 95.00 252 LEU A N 1
ATOM 2050 C CA . LEU A 1 252 ? 2.684 -0.010 0.734 1.00 95.00 252 LEU A CA 1
ATOM 2051 C C . LEU A 1 252 ? 4.070 -0.619 0.477 1.00 95.00 252 LEU A C 1
ATOM 2053 O O . LEU A 1 252 ? 4.777 -0.147 -0.414 1.00 95.00 252 LEU A O 1
ATOM 2057 N N . TYR A 1 253 ? 4.436 -1.691 1.185 1.00 95.88 253 TYR A N 1
ATOM 2058 C CA . TYR A 1 253 ? 5.696 -2.402 0.937 1.00 95.88 253 TYR A CA 1
ATOM 2059 C C . TYR A 1 253 ? 5.744 -3.020 -0.461 1.00 95.88 253 TYR A C 1
ATOM 2061 O O . TYR A 1 253 ? 6.746 -2.872 -1.164 1.00 95.88 253 TYR A O 1
ATOM 2069 N N . GLN A 1 254 ? 4.658 -3.663 -0.897 1.00 96.31 254 GLN A N 1
ATOM 2070 C CA . GLN A 1 254 ? 4.551 -4.212 -2.249 1.00 96.31 254 GLN A CA 1
ATOM 2071 C C . GLN A 1 254 ? 4.739 -3.126 -3.315 1.00 96.31 254 GLN A C 1
ATOM 2073 O O . GLN A 1 254 ? 5.462 -3.329 -4.287 1.00 96.31 254 GLN A O 1
ATOM 2078 N N . GLN A 1 255 ? 4.135 -1.950 -3.130 1.00 96.31 255 GLN A N 1
ATOM 2079 C CA . GLN A 1 255 ? 4.265 -0.832 -4.067 1.00 96.31 255 GLN A CA 1
ATOM 2080 C C . GLN A 1 255 ? 5.704 -0.330 -4.161 1.00 96.31 255 GLN A C 1
ATOM 2082 O O . GLN A 1 255 ? 6.201 -0.118 -5.267 1.00 96.31 255 GLN A O 1
ATOM 2087 N N . SER A 1 256 ? 6.391 -0.183 -3.025 1.00 94.69 256 SER A N 1
ATOM 2088 C CA . SER A 1 256 ? 7.816 0.156 -3.009 1.00 94.69 256 SER A CA 1
ATOM 2089 C C . SER A 1 256 ? 8.649 -0.887 -3.755 1.00 94.69 256 SER A C 1
ATOM 2091 O O . SER A 1 256 ? 9.455 -0.519 -4.605 1.00 94.69 256 SER A O 1
ATOM 2093 N N . PHE A 1 257 ? 8.397 -2.175 -3.510 1.00 95.44 257 PHE A N 1
ATOM 2094 C CA . PHE A 1 257 ? 9.096 -3.277 -4.170 1.00 95.44 257 PHE A CA 1
ATOM 2095 C C . PHE A 1 257 ? 8.887 -3.287 -5.692 1.00 95.44 257 PHE A C 1
ATOM 2097 O O . PHE A 1 257 ? 9.850 -3.380 -6.452 1.00 95.44 257 PHE A O 1
ATOM 2104 N N . PHE A 1 258 ? 7.643 -3.162 -6.166 1.00 96.31 258 PHE A N 1
ATOM 2105 C CA . PHE A 1 258 ? 7.357 -3.144 -7.604 1.00 96.31 258 PHE A CA 1
ATOM 2106 C C . PHE A 1 258 ? 7.949 -1.917 -8.296 1.00 96.31 258 PHE A C 1
ATOM 2108 O O . PHE A 1 258 ? 8.466 -2.035 -9.410 1.00 96.31 258 PHE A O 1
ATOM 2115 N N . LEU A 1 259 ? 7.903 -0.752 -7.643 1.00 94.19 259 LEU A N 1
ATOM 2116 C CA . LEU A 1 259 ? 8.495 0.469 -8.177 1.00 94.19 259 LEU A CA 1
ATOM 2117 C C . LEU A 1 259 ? 10.019 0.343 -8.286 1.00 94.19 259 LEU A C 1
ATOM 2119 O O . LEU A 1 259 ? 10.573 0.645 -9.342 1.00 94.19 259 LEU A O 1
ATOM 2123 N N . GLU A 1 260 ? 10.682 -0.139 -7.234 1.00 93.31 260 GLU A N 1
ATOM 2124 C CA . GLU A 1 260 ? 12.133 -0.325 -7.213 1.00 93.31 260 GLU A CA 1
ATOM 2125 C C . GLU A 1 260 ? 12.584 -1.339 -8.272 1.00 93.31 260 GLU A C 1
ATOM 2127 O O . GLU A 1 260 ? 13.457 -1.031 -9.083 1.00 93.31 260 GLU A O 1
ATOM 2132 N N . ASN A 1 261 ? 11.941 -2.507 -8.347 1.00 92.62 261 ASN A N 1
ATOM 2133 C CA . ASN A 1 261 ? 12.281 -3.513 -9.355 1.00 92.62 261 ASN A CA 1
ATOM 2134 C C . ASN A 1 261 ? 12.050 -3.002 -10.775 1.00 92.62 261 ASN A C 1
ATOM 2136 O O . ASN A 1 261 ? 12.874 -3.229 -11.660 1.00 92.62 261 ASN A O 1
ATOM 2140 N N . SER A 1 262 ? 10.945 -2.289 -11.012 1.00 90.75 262 SER 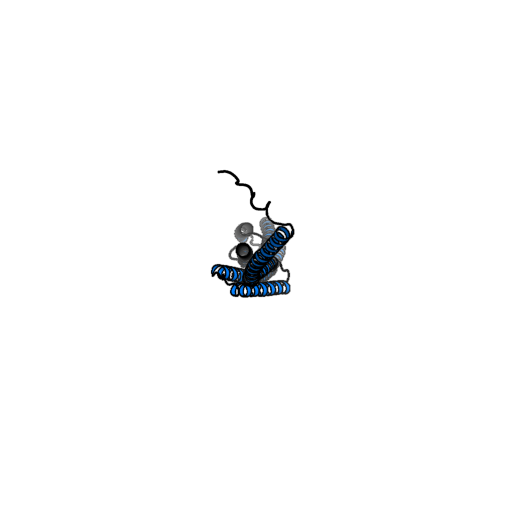A N 1
ATOM 2141 C CA . SER A 1 262 ? 10.693 -1.664 -12.311 1.00 90.75 262 SER A CA 1
ATOM 2142 C C . SER A 1 262 ? 11.824 -0.697 -12.672 1.00 90.75 262 SER A C 1
ATOM 2144 O O . SER A 1 262 ? 12.410 -0.816 -13.747 1.00 90.75 262 SER A O 1
ATOM 2146 N N . GLN A 1 263 ? 12.227 0.186 -11.751 1.00 90.12 263 GLN A N 1
ATOM 2147 C CA . GLN A 1 263 ? 13.347 1.112 -11.960 1.00 90.12 263 GLN A CA 1
ATOM 2148 C C . GLN A 1 263 ? 14.669 0.389 -12.242 1.00 90.12 263 GLN A C 1
ATOM 2150 O O . GLN A 1 263 ? 15.381 0.777 -13.170 1.00 90.12 263 GLN A O 1
ATOM 2155 N N . GLN A 1 264 ? 14.983 -0.675 -11.500 1.00 91.44 264 GLN A N 1
ATOM 2156 C CA . GLN A 1 264 ? 16.187 -1.478 -11.720 1.00 91.44 264 GLN A CA 1
ATOM 2157 C C . GLN A 1 264 ? 16.193 -2.122 -13.113 1.00 91.44 264 GLN A C 1
ATOM 2159 O O . GLN A 1 264 ? 17.183 -2.005 -13.837 1.00 91.44 264 GLN A O 1
ATOM 2164 N N . HIS A 1 265 ? 15.086 -2.736 -13.542 1.00 90.75 265 HIS A N 1
ATOM 2165 C CA . HIS A 1 265 ? 14.986 -3.327 -14.880 1.00 90.75 265 HIS A CA 1
ATOM 2166 C C . HIS A 1 265 ? 15.083 -2.279 -15.992 1.00 90.75 265 HIS A C 1
ATOM 2168 O O . HIS A 1 265 ? 15.735 -2.518 -17.007 1.00 90.75 265 HIS A O 1
ATOM 2174 N N . ILE A 1 266 ? 14.496 -1.094 -15.803 1.00 87.00 266 ILE A N 1
ATOM 2175 C CA . ILE A 1 266 ? 14.588 0.002 -16.777 1.00 87.00 266 ILE A CA 1
ATOM 2176 C C . ILE A 1 266 ? 16.028 0.523 -16.893 1.00 87.00 266 ILE A C 1
ATOM 2178 O O . ILE A 1 266 ? 16.495 0.807 -17.999 1.00 87.00 266 ILE A O 1
ATOM 2182 N N . GLN A 1 267 ? 16.755 0.616 -15.776 1.00 86.50 267 GLN A N 1
ATOM 2183 C CA . GLN A 1 267 ? 18.173 0.988 -15.769 1.00 86.50 267 GLN A CA 1
ATOM 2184 C C . GLN A 1 267 ? 19.043 -0.073 -16.448 1.00 86.50 267 GLN A C 1
ATOM 2186 O O . GLN A 1 267 ? 19.910 0.274 -17.249 1.00 86.50 267 GLN A O 1
ATOM 2191 N N . GLN A 1 268 ? 18.795 -1.358 -16.177 1.00 86.81 268 GLN A N 1
ATOM 2192 C CA . GLN A 1 268 ? 19.475 -2.468 -16.853 1.00 86.81 268 GLN A CA 1
ATOM 2193 C C . GLN A 1 268 ? 19.240 -2.418 -18.362 1.00 86.81 268 GLN A C 1
ATOM 2195 O O . GLN A 1 268 ? 20.186 -2.545 -19.137 1.00 86.81 268 GLN A O 1
ATOM 2200 N N . LEU A 1 269 ? 17.996 -2.174 -18.774 1.00 83.69 269 LEU A N 1
ATOM 2201 C CA . LEU A 1 269 ? 17.640 -2.020 -20.174 1.00 83.69 269 LEU A CA 1
ATOM 2202 C C . LEU A 1 269 ? 18.402 -0.850 -20.812 1.00 83.69 269 LEU A C 1
ATOM 2204 O O . LEU A 1 269 ? 19.041 -1.023 -21.845 1.00 83.69 269 LEU A O 1
ATOM 2208 N N . ALA A 1 270 ? 18.394 0.323 -20.171 1.00 79.44 270 ALA A N 1
ATOM 2209 C CA . ALA A 1 270 ? 19.105 1.504 -20.657 1.00 79.44 270 ALA A CA 1
ATOM 2210 C C . ALA A 1 270 ? 20.623 1.283 -20.749 1.00 79.44 270 ALA A C 1
ATOM 2212 O O . ALA A 1 270 ? 21.252 1.750 -21.694 1.00 79.44 270 ALA A O 1
ATOM 2213 N N . ALA A 1 271 ? 21.224 0.570 -19.795 1.00 80.50 271 ALA A N 1
ATOM 2214 C CA . ALA A 1 271 ? 22.648 0.249 -19.826 1.00 80.50 271 ALA A CA 1
ATOM 2215 C C . ALA A 1 271 ? 23.003 -0.652 -21.016 1.00 80.50 271 ALA A C 1
ATOM 2217 O O . ALA A 1 271 ? 24.005 -0.410 -21.678 1.00 80.50 271 ALA A O 1
ATOM 2218 N N . GLN A 1 272 ? 22.165 -1.647 -21.306 1.00 77.06 272 GLN A N 1
ATOM 2219 C CA . GLN A 1 272 ? 22.360 -2.582 -22.415 1.00 77.06 272 GLN A CA 1
ATOM 2220 C C . GLN A 1 272 ? 22.159 -1.931 -23.789 1.00 77.06 272 GLN A C 1
ATOM 2222 O O . GLN A 1 272 ? 22.835 -2.300 -24.734 1.00 77.06 272 GLN A O 1
ATOM 2227 N N . ILE A 1 273 ? 21.270 -0.939 -23.903 1.00 72.31 273 ILE A N 1
ATOM 2228 C CA . ILE A 1 273 ? 21.064 -0.177 -25.148 1.00 72.31 273 ILE A CA 1
ATOM 2229 C C . ILE A 1 273 ? 22.281 0.703 -25.500 1.00 72.31 273 ILE A C 1
ATOM 2231 O O . ILE A 1 273 ? 22.476 1.049 -26.661 1.00 72.31 273 ILE A O 1
ATOM 2235 N N . ASN A 1 274 ? 23.080 1.098 -24.503 1.00 65.00 274 ASN A N 1
ATOM 2236 C CA . ASN A 1 274 ? 24.254 1.957 -24.690 1.00 65.00 274 ASN A CA 1
ATOM 2237 C C . ASN A 1 274 ? 25.573 1.176 -24.879 1.00 65.00 274 ASN A C 1
ATOM 2239 O O . ASN A 1 274 ? 26.622 1.815 -24.989 1.00 65.00 274 ASN A O 1
ATOM 2243 N N . GLN A 1 275 ? 25.536 -0.162 -24.841 1.00 60.16 275 GLN A N 1
ATOM 2244 C CA . GLN A 1 275 ? 26.682 -1.044 -25.110 1.00 60.16 275 GLN A CA 1
ATOM 2245 C C . GLN A 1 275 ? 26.741 -1.402 -26.592 1.00 60.16 275 GLN A C 1
ATOM 2247 O O . GLN A 1 275 ? 27.878 -1.452 -27.110 1.00 60.16 275 GLN A O 1
#

Radius of gyration: 41.2 Å; chains: 1; bounding box: 101×34×118 Å